Protein AF-A0A5S9MJJ0-F1 (afdb_monomer_lite)

Organism: Bacillus safensis (NCBI:txid561879)

Sequence (214 aa):
MILIAVGALVGTWIAGGVVPTLIYYGLEFIHPNIFLLATLIICSIMSVATGTSWGTVGTAGIAMIAIGEGLGIPLPILAGAVLSGAYFGDKLSPLSDSTVLASSLSKVDVLAHVRAMMVLSIPAFVITAIMFTITGFMYGGKNIDQGKVEFLKQALQDTFTINIWMIIPALIVVLLLVLKKAFNACYCDWCASWRSLGNGIPRNESSRCTWYSL

Foldseek 3Di:
DVVVVLVVVLVCLVVLCLLLLLLLVLLVPDQLLCLLLVLLQVLQVVLLLVLALSNSCSQSLSSSLSNCVLQVHDNVSSNVSNNLSSVLNNLLHLPHPVLVVVCVVVVHDSNVSSVVVCVVSVVVSVVVSVVSSVVSNVSSVDDSPVVSNVVSSVVSVVVDPNDPVSNVVSVVVVVCSVVVVCVLVVVLVVVVVVVVVVPDDDPPVVVVSVVVVD

InterPro domains:
  IPR018461 Na+/H+ antiporter, NhaC-like, C-terminal [PF03553] (85-180)
  IPR052180 NhaC Na(+)/H(+) Antiporter [PTHR33451] (1-181)

Structure (mmCIF, N/CA/C/O backbone):
data_AF-A0A5S9MJJ0-F1
#
_entry.id   AF-A0A5S9MJJ0-F1
#
loop_
_atom_site.group_PDB
_atom_site.id
_atom_site.type_symbol
_atom_site.label_atom_id
_atom_site.label_alt_id
_atom_site.label_comp_id
_atom_site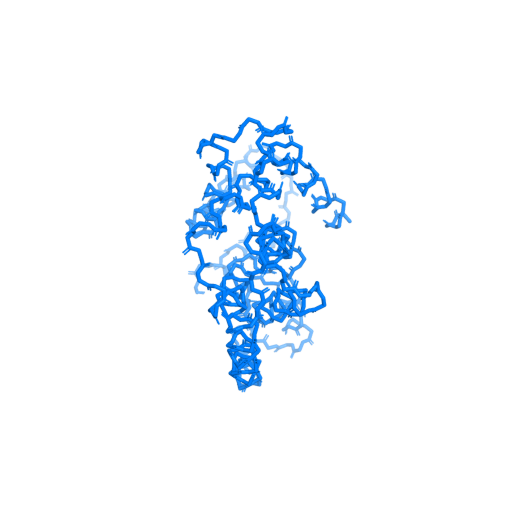.label_asym_id
_atom_site.label_entity_id
_atom_site.label_seq_id
_atom_site.pdbx_PDB_ins_code
_atom_site.Cartn_x
_atom_site.Cartn_y
_atom_site.Cartn_z
_atom_site.occupancy
_atom_site.B_iso_or_equiv
_atom_site.auth_seq_id
_atom_site.auth_comp_id
_atom_site.auth_asym_id
_atom_site.auth_atom_id
_atom_site.pdbx_PDB_model_num
ATOM 1 N N . MET A 1 1 ? 19.494 7.249 3.899 1.00 60.50 1 MET A N 1
ATOM 2 C CA . MET A 1 1 ? 18.747 8.523 3.755 1.00 60.50 1 MET A CA 1
ATOM 3 C C . MET A 1 1 ? 17.246 8.284 3.584 1.00 60.50 1 MET A C 1
ATOM 5 O O . MET A 1 1 ? 16.487 8.931 4.289 1.00 60.50 1 MET A O 1
ATOM 9 N N . ILE A 1 2 ? 16.814 7.318 2.754 1.00 71.88 2 ILE A N 1
ATOM 10 C CA . ILE A 1 2 ? 15.381 7.036 2.521 1.00 71.88 2 ILE A CA 1
ATOM 11 C C . ILE A 1 2 ? 14.598 6.742 3.818 1.00 71.88 2 ILE A C 1
ATOM 13 O O . ILE A 1 2 ? 13.557 7.339 4.045 1.00 71.88 2 ILE A O 1
ATOM 17 N N . LEU A 1 3 ? 15.141 5.913 4.721 1.00 73.38 3 LEU A N 1
ATOM 18 C CA . LEU A 1 3 ? 14.468 5.546 5.976 1.00 73.38 3 LEU A CA 1
ATOM 19 C C . LEU A 1 3 ? 14.311 6.732 6.942 1.00 73.38 3 LEU A C 1
ATOM 21 O O . LEU A 1 3 ? 13.305 6.821 7.634 1.00 73.38 3 LEU A O 1
ATOM 25 N N . ILE A 1 4 ? 15.271 7.667 6.951 1.00 80.38 4 ILE A N 1
ATOM 26 C CA . ILE A 1 4 ? 15.202 8.883 7.777 1.00 80.38 4 ILE A CA 1
ATOM 27 C C . ILE A 1 4 ? 14.124 9.824 7.230 1.00 80.38 4 ILE A C 1
ATOM 29 O O . ILE A 1 4 ? 13.319 10.341 7.996 1.00 80.38 4 ILE A O 1
ATOM 33 N N . ALA A 1 5 ? 14.070 10.010 5.907 1.00 76.19 5 ALA A N 1
ATOM 34 C CA . ALA A 1 5 ? 13.060 10.850 5.265 1.00 76.19 5 ALA A CA 1
ATOM 35 C C . ALA A 1 5 ? 11.642 10.274 5.421 1.00 76.19 5 ALA A C 1
ATOM 37 O O . ALA A 1 5 ? 10.714 11.010 5.746 1.00 76.19 5 ALA A O 1
ATOM 38 N N . VAL A 1 6 ? 11.482 8.957 5.249 1.00 74.25 6 VAL A N 1
ATOM 39 C CA . VAL A 1 6 ? 10.203 8.270 5.481 1.00 74.25 6 VAL A CA 1
ATOM 40 C C . VAL A 1 6 ? 9.799 8.382 6.952 1.00 74.25 6 VAL A C 1
ATO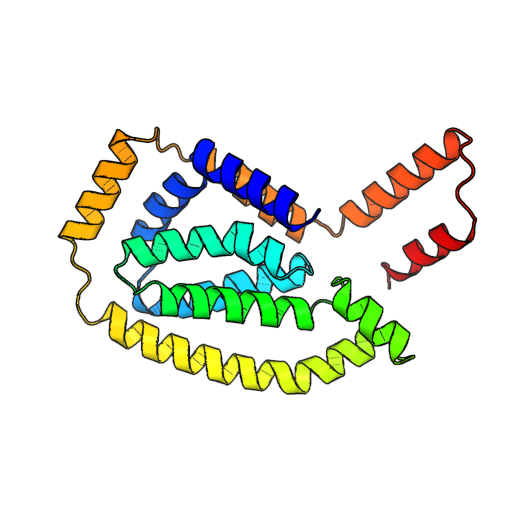M 42 O O . VAL A 1 6 ? 8.667 8.756 7.231 1.00 74.25 6 VAL A O 1
ATOM 45 N N . GLY A 1 7 ? 10.719 8.149 7.894 1.00 76.44 7 GLY A N 1
ATOM 46 C CA . GLY A 1 7 ? 10.446 8.308 9.325 1.00 76.44 7 GLY A CA 1
ATOM 47 C C . GLY A 1 7 ? 10.027 9.732 9.705 1.00 76.44 7 GLY A C 1
ATOM 48 O O . GLY A 1 7 ? 9.056 9.906 10.439 1.00 76.44 7 GLY A O 1
ATOM 49 N N . ALA A 1 8 ? 10.698 10.750 9.159 1.00 82.62 8 ALA A N 1
ATOM 50 C CA . ALA A 1 8 ? 10.333 12.150 9.372 1.00 82.62 8 ALA A CA 1
ATOM 51 C C . ALA A 1 8 ? 8.932 12.466 8.822 1.00 82.62 8 ALA A C 1
ATOM 53 O O . ALA A 1 8 ? 8.130 13.075 9.525 1.00 82.62 8 ALA A O 1
ATOM 54 N N . LEU A 1 9 ? 8.609 11.996 7.612 1.00 79.44 9 LEU A N 1
ATOM 55 C CA . LEU A 1 9 ? 7.294 12.187 6.994 1.00 79.44 9 LEU A CA 1
ATOM 56 C C . LEU A 1 9 ? 6.178 11.543 7.824 1.00 79.44 9 LEU A C 1
ATOM 58 O O . LEU A 1 9 ? 5.177 12.197 8.115 1.00 79.44 9 LEU A O 1
ATOM 62 N N . VAL A 1 10 ? 6.368 10.290 8.242 1.00 75.62 10 VAL A N 1
ATOM 63 C CA . VAL A 1 10 ? 5.416 9.564 9.097 1.00 75.62 10 VAL A CA 1
ATOM 64 C C . VAL A 1 10 ? 5.216 10.297 10.420 1.00 75.62 10 VAL A C 1
ATOM 66 O O . VAL A 1 10 ? 4.080 10.511 10.841 1.00 75.62 10 VAL A O 1
ATOM 69 N N . GLY A 1 11 ? 6.309 10.740 11.047 1.00 76.88 11 GLY A N 1
ATOM 70 C CA . GLY A 1 11 ? 6.260 11.527 12.276 1.00 76.88 11 GLY A CA 1
ATOM 71 C C . GLY A 1 11 ? 5.455 12.817 12.109 1.00 76.88 11 GLY A C 1
ATOM 72 O O . GLY A 1 11 ? 4.598 13.113 12.939 1.00 76.88 11 GLY A O 1
ATOM 73 N N . THR A 1 12 ? 5.653 13.550 11.007 1.00 81.69 12 THR A N 1
ATOM 74 C CA . THR A 1 12 ? 4.875 14.761 10.702 1.00 81.69 12 THR A CA 1
ATOM 75 C C . THR A 1 12 ? 3.395 14.459 10.462 1.00 81.69 12 THR A C 1
ATOM 77 O O . THR A 1 12 ? 2.550 15.249 10.864 1.00 81.69 12 THR A O 1
ATOM 80 N N . TRP A 1 13 ? 3.047 13.328 9.847 1.00 77.50 13 TRP A N 1
ATOM 81 C CA . TRP A 1 13 ? 1.650 12.959 9.584 1.00 77.50 13 TRP A CA 1
ATOM 82 C C . TRP A 1 13 ? 0.886 12.550 10.845 1.00 77.50 13 TRP A C 1
ATOM 84 O O . TRP A 1 13 ? -0.298 12.868 10.976 1.00 77.50 13 TRP A O 1
ATOM 94 N N . ILE A 1 14 ? 1.560 11.868 11.772 1.00 77.06 14 ILE A N 1
ATOM 95 C CA . ILE A 1 14 ? 0.995 11.531 13.082 1.00 77.06 14 ILE A CA 1
ATOM 96 C C . ILE A 1 14 ? 0.849 12.807 13.919 1.00 77.06 14 ILE A C 1
ATOM 98 O O . ILE A 1 14 ? -0.238 13.079 14.422 1.00 77.06 14 ILE A O 1
ATOM 102 N N . ALA A 1 15 ? 1.900 13.630 14.002 1.00 77.69 15 ALA A N 1
ATOM 103 C CA . ALA A 1 15 ? 1.867 14.896 14.739 1.00 77.69 15 ALA A CA 1
ATOM 104 C C . ALA A 1 15 ? 0.860 15.903 14.152 1.00 77.69 15 ALA A C 1
ATOM 106 O O . ALA A 1 15 ? 0.224 16.646 14.891 1.00 77.69 15 ALA A O 1
ATOM 107 N N . GLY A 1 16 ? 0.694 15.910 12.828 1.00 72.94 16 GLY A N 1
ATOM 108 C CA . GLY A 1 16 ? -0.237 16.776 12.105 1.00 72.94 16 GLY A CA 1
ATOM 109 C C . GLY A 1 16 ? -1.692 16.302 12.112 1.00 72.94 16 GLY A C 1
ATOM 110 O O . GLY A 1 16 ? -2.522 16.933 11.465 1.00 72.94 16 GLY A O 1
ATOM 111 N N . GLY A 1 17 ? -2.017 15.192 12.785 1.00 73.69 17 GLY A N 1
ATOM 112 C CA . GLY A 1 17 ? -3.392 14.692 12.895 1.00 73.69 17 GLY A CA 1
ATOM 113 C C . GLY A 1 17 ? -3.959 14.049 11.621 1.00 73.69 17 GLY A C 1
ATOM 114 O O . GLY A 1 17 ? -5.112 13.619 11.623 1.00 73.69 17 GLY A O 1
ATOM 115 N N . VAL A 1 18 ? -3.162 13.919 10.552 1.00 76.25 18 VAL A N 1
ATOM 116 C CA . VAL A 1 18 ? -3.575 13.332 9.260 1.00 76.25 18 VAL A CA 1
ATOM 117 C C . VAL A 1 18 ? -3.881 11.840 9.409 1.00 76.25 18 VAL A C 1
ATOM 119 O O . VAL A 1 18 ? -4.894 11.358 8.914 1.00 76.25 18 VAL A O 1
ATOM 122 N N . VAL A 1 19 ? -3.026 11.101 10.123 1.00 74.00 19 VAL A N 1
ATOM 123 C CA . VAL A 1 19 ? -3.243 9.665 10.379 1.00 74.00 19 VAL A CA 1
ATOM 124 C C . VAL A 1 19 ? -4.461 9.440 11.295 1.00 74.00 19 VAL A C 1
ATOM 126 O O . VAL A 1 19 ? -5.351 8.700 10.883 1.00 74.00 19 VAL A O 1
ATOM 129 N N . PRO A 1 20 ? -4.589 10.113 12.461 1.00 72.81 20 PRO A N 1
ATOM 130 C CA . PRO A 1 20 ? -5.794 10.070 13.303 1.00 72.81 20 PRO A CA 1
ATOM 131 C C . PRO A 1 20 ? -7.111 10.353 12.567 1.00 72.81 20 PRO A C 1
ATOM 133 O O . PRO A 1 20 ? -8.091 9.628 12.742 1.00 72.81 20 PRO A O 1
ATOM 136 N N . THR A 1 21 ? -7.142 11.379 11.711 1.00 76.31 21 THR A N 1
ATOM 137 C CA . THR A 1 21 ? -8.341 11.719 10.926 1.00 76.31 21 THR A CA 1
ATOM 138 C C . THR A 1 21 ? -8.668 10.651 9.888 1.00 76.31 21 THR A C 1
ATOM 140 O O . THR A 1 21 ? -9.838 10.302 9.733 1.00 76.31 21 THR A O 1
ATOM 143 N N . LEU A 1 22 ? -7.662 10.072 9.223 1.00 74.50 22 LEU A N 1
ATOM 144 C CA . LEU A 1 22 ? -7.884 8.971 8.285 1.00 74.50 22 LEU A CA 1
ATOM 145 C C . LEU A 1 22 ? -8.450 7.722 8.979 1.00 74.50 22 LEU A C 1
ATOM 147 O O . LEU A 1 22 ? -9.288 7.036 8.401 1.00 74.50 22 LEU A O 1
ATOM 151 N N . ILE A 1 23 ? -8.028 7.455 10.220 1.00 74.31 23 ILE A N 1
ATOM 152 C CA . ILE A 1 23 ? -8.566 6.362 11.042 1.00 74.31 23 ILE A CA 1
ATOM 153 C C . ILE A 1 23 ? -10.046 6.596 11.334 1.00 74.31 23 ILE A C 1
ATOM 155 O O . ILE A 1 23 ? -10.865 5.724 11.056 1.00 74.31 23 ILE A O 1
ATOM 159 N N . TYR A 1 24 ? -10.400 7.782 11.834 1.00 74.62 24 TYR A N 1
ATOM 160 C CA . TYR A 1 24 ? -11.776 8.117 12.208 1.00 74.62 24 TYR A CA 1
ATOM 161 C C . TYR A 1 24 ? -12.763 7.928 11.045 1.00 74.62 24 TYR A C 1
ATOM 163 O O . TYR A 1 24 ? -13.752 7.209 11.187 1.00 74.62 24 TYR A O 1
ATOM 171 N N . TYR A 1 25 ? -12.457 8.498 9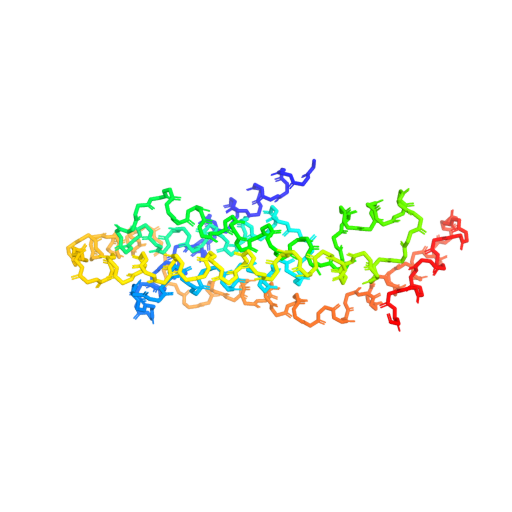.874 1.00 73.75 25 TYR A N 1
ATOM 172 C CA . TYR A 1 25 ? -13.314 8.365 8.690 1.00 73.75 25 TYR A CA 1
ATOM 173 C C . TYR A 1 25 ? -13.206 6.986 8.021 1.00 73.75 25 TYR A C 1
ATOM 175 O O . TYR A 1 25 ? -14.188 6.483 7.474 1.00 73.75 25 TYR A O 1
ATOM 183 N N . GLY A 1 26 ? -12.039 6.338 8.079 1.00 70.75 26 GLY A N 1
ATOM 184 C CA . GLY A 1 26 ? -11.836 4.990 7.543 1.00 70.75 26 GLY A CA 1
ATOM 185 C C . GLY A 1 26 ? -12.681 3.933 8.258 1.00 70.75 26 GLY A C 1
ATOM 186 O O . GLY A 1 26 ? -13.194 3.022 7.609 1.00 70.75 26 GLY A O 1
ATOM 187 N N . LEU A 1 27 ? -12.890 4.095 9.569 1.00 68.56 27 LEU A N 1
ATOM 188 C CA . LEU A 1 27 ? -13.764 3.239 10.380 1.00 68.56 27 LEU A CA 1
ATOM 189 C C . LEU A 1 27 ? -15.259 3.425 10.072 1.00 68.56 27 LEU A C 1
ATOM 191 O O . LEU A 1 27 ? -16.052 2.539 10.378 1.00 68.56 27 LEU A O 1
ATOM 195 N N . GLU A 1 28 ? -15.656 4.558 9.493 1.00 70.62 28 GLU A N 1
ATOM 196 C CA . GLU A 1 28 ? -17.053 4.861 9.155 1.00 70.62 28 GLU A CA 1
ATOM 197 C C . GLU A 1 28 ? -17.418 4.410 7.731 1.00 70.62 28 GLU A C 1
ATOM 199 O O . GLU A 1 28 ? -18.529 3.939 7.495 1.00 70.62 28 GLU A O 1
ATOM 204 N N . PHE A 1 29 ? -16.471 4.493 6.788 1.00 68.31 29 PHE A N 1
ATOM 205 C CA . PHE A 1 29 ? -16.716 4.195 5.372 1.00 68.31 29 PHE A CA 1
ATOM 206 C C . PHE A 1 29 ? -16.350 2.773 4.925 1.00 68.31 29 PHE A C 1
ATOM 208 O O . PHE A 1 29 ? -16.890 2.311 3.917 1.00 68.31 29 PHE A O 1
ATOM 215 N N . ILE A 1 30 ? -15.426 2.074 5.598 1.00 70.19 30 ILE A N 1
ATOM 216 C CA . ILE A 1 30 ? -14.908 0.798 5.080 1.00 70.19 30 ILE A CA 1
ATOM 217 C C . ILE A 1 30 ? -15.562 -0.402 5.764 1.00 70.19 30 ILE A C 1
ATOM 219 O O . ILE A 1 30 ? -15.390 -0.639 6.957 1.00 70.19 30 ILE A O 1
ATOM 223 N N . HIS A 1 31 ? -16.232 -1.240 4.967 1.00 73.19 31 HIS A N 1
ATOM 224 C CA . HIS A 1 31 ? -16.705 -2.538 5.436 1.00 73.19 31 HIS A CA 1
ATOM 225 C C . HIS A 1 31 ? -15.524 -3.491 5.733 1.00 73.19 31 HIS A C 1
ATOM 227 O O . HIS A 1 31 ? -14.749 -3.808 4.822 1.00 73.19 31 HIS A O 1
ATOM 233 N N . PRO A 1 32 ? -15.419 -4.037 6.960 1.00 73.06 32 PRO A N 1
ATOM 234 C CA . PRO A 1 32 ? -14.295 -4.882 7.382 1.00 73.06 32 PRO A CA 1
ATOM 235 C C . PRO A 1 32 ? -14.093 -6.142 6.532 1.00 73.06 32 PRO A C 1
ATOM 237 O O . PRO A 1 32 ? -12.960 -6.584 6.360 1.00 73.06 32 PRO A O 1
ATOM 240 N N . ASN A 1 33 ? -15.159 -6.672 5.921 1.00 79.25 33 ASN A N 1
ATOM 241 C CA . ASN A 1 33 ? -15.087 -7.834 5.026 1.00 79.25 33 ASN A CA 1
ATOM 242 C C . ASN A 1 33 ? -14.142 -7.627 3.829 1.00 79.25 33 ASN A C 1
ATOM 244 O O . ASN A 1 33 ? -13.490 -8.569 3.389 1.00 79.25 33 ASN A O 1
ATOM 248 N N . ILE A 1 34 ? -14.070 -6.404 3.291 1.00 83.81 34 ILE A N 1
ATOM 249 C CA . ILE A 1 34 ? -13.304 -6.083 2.072 1.00 83.81 34 ILE A CA 1
ATOM 250 C C . ILE A 1 34 ? -12.015 -5.321 2.420 1.00 83.81 34 ILE A C 1
ATOM 252 O O . ILE A 1 34 ? -11.148 -5.134 1.568 1.00 83.81 34 ILE A O 1
ATOM 256 N N . PHE A 1 35 ? -11.835 -4.932 3.685 1.00 87.12 35 PHE A N 1
ATOM 257 C CA . PHE A 1 35 ? -10.744 -4.068 4.133 1.00 87.12 35 PHE A CA 1
ATOM 258 C C . PHE A 1 35 ? -9.350 -4.583 3.737 1.00 87.12 35 PHE A C 1
ATOM 260 O O . PHE A 1 35 ? -8.541 -3.832 3.189 1.00 87.12 35 PHE A O 1
ATOM 267 N N . LEU A 1 36 ? -9.067 -5.871 3.964 1.00 89.25 36 LEU A N 1
ATOM 268 C CA . LEU A 1 36 ? -7.760 -6.465 3.647 1.00 89.25 36 LEU A CA 1
ATOM 269 C C . LEU A 1 36 ? -7.470 -6.472 2.141 1.00 89.25 36 LEU A C 1
ATOM 271 O O . LEU A 1 36 ? -6.357 -6.152 1.723 1.00 89.25 36 LEU A O 1
ATOM 275 N N . LEU A 1 37 ? -8.479 -6.782 1.324 1.00 90.38 37 LEU A N 1
ATOM 276 C CA . LEU A 1 37 ? -8.356 -6.755 -0.131 1.00 90.38 37 LEU A CA 1
ATOM 277 C C . LEU A 1 37 ? -8.178 -5.319 -0.646 1.00 90.38 37 LEU A C 1
ATOM 279 O O . LEU A 1 37 ? -7.306 -5.064 -1.474 1.00 90.38 37 LEU A O 1
ATOM 283 N N . ALA A 1 38 ? -8.963 -4.372 -0.128 1.00 88.31 38 ALA A N 1
ATOM 284 C CA . ALA A 1 38 ? -8.845 -2.960 -0.477 1.00 88.31 38 ALA A CA 1
ATOM 285 C C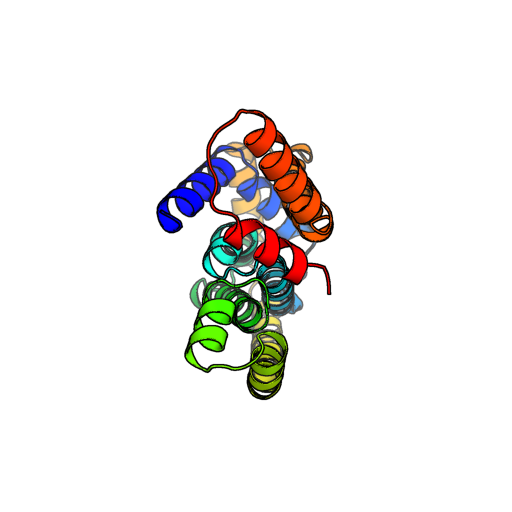 . ALA A 1 38 ? -7.455 -2.413 -0.124 1.00 88.31 38 ALA A C 1
ATOM 287 O O . ALA A 1 38 ? -6.839 -1.734 -0.940 1.00 88.31 38 ALA A O 1
ATOM 288 N N . THR A 1 39 ? -6.926 -2.777 1.048 1.00 89.94 39 THR A N 1
ATOM 289 C CA . THR A 1 39 ? -5.570 -2.415 1.488 1.00 89.94 39 THR A CA 1
ATOM 290 C C . THR A 1 39 ? -4.512 -2.908 0.508 1.00 89.94 39 THR A C 1
ATOM 292 O O . THR A 1 39 ? -3.677 -2.125 0.058 1.00 89.94 39 THR A O 1
ATOM 295 N N . LEU A 1 40 ? -4.574 -4.187 0.126 1.00 92.81 40 LEU A N 1
ATOM 296 C CA . LEU A 1 40 ? -3.659 -4.777 -0.850 1.00 92.81 40 LEU A CA 1
ATOM 297 C C . LEU A 1 40 ? -3.692 -4.013 -2.185 1.00 92.81 40 LEU A C 1
ATOM 299 O O . LEU A 1 40 ? -2.639 -3.660 -2.720 1.00 92.81 40 LEU A O 1
ATOM 303 N N . ILE A 1 41 ? -4.888 -3.723 -2.704 1.00 90.31 41 ILE A N 1
ATOM 304 C CA . ILE A 1 41 ? -5.065 -3.037 -3.990 1.00 90.31 41 ILE A CA 1
ATOM 305 C C . ILE A 1 41 ? -4.569 -1.588 -3.910 1.00 90.31 41 ILE A C 1
ATOM 307 O O . ILE A 1 41 ? -3.772 -1.172 -4.750 1.00 90.31 41 ILE A O 1
ATOM 311 N N . ILE A 1 42 ? -4.965 -0.828 -2.889 1.00 86.31 42 ILE A N 1
ATOM 312 C CA . ILE A 1 42 ? -4.551 0.572 -2.716 1.00 86.31 42 ILE A CA 1
ATOM 313 C C . ILE A 1 42 ? -3.027 0.669 -2.582 1.00 86.31 42 ILE A C 1
ATOM 315 O O . ILE A 1 42 ? -2.401 1.470 -3.280 1.00 86.31 42 ILE A O 1
ATOM 319 N N . CYS A 1 43 ? -2.409 -0.178 -1.753 1.00 88.81 43 CYS A N 1
ATOM 320 C CA . CYS A 1 43 ? -0.954 -0.220 -1.613 1.00 88.81 43 CYS A CA 1
ATOM 321 C C . CYS A 1 43 ? -0.265 -0.653 -2.914 1.00 88.81 43 CYS A C 1
ATOM 323 O O . CYS A 1 43 ? 0.788 -0.112 -3.244 1.00 88.81 43 CYS A O 1
ATOM 325 N N . SER A 1 44 ? -0.849 -1.571 -3.689 1.00 88.62 44 SER A N 1
ATOM 326 C CA . SER A 1 44 ? -0.282 -1.954 -4.987 1.00 88.62 44 SER A CA 1
ATOM 327 C C . SER A 1 44 ? -0.276 -0.800 -5.987 1.00 88.62 44 SER A C 1
ATOM 329 O O . SER A 1 44 ? 0.768 -0.502 -6.560 1.00 88.62 44 SER A O 1
ATOM 331 N N . ILE A 1 45 ? -1.396 -0.089 -6.139 1.00 84.31 45 ILE A N 1
ATOM 332 C CA . ILE A 1 45 ? -1.523 1.042 -7.067 1.00 84.31 45 ILE A CA 1
ATOM 333 C C . ILE A 1 45 ? -0.582 2.170 -6.648 1.00 84.31 45 ILE A C 1
ATOM 335 O O . ILE A 1 45 ? 0.159 2.703 -7.475 1.00 84.31 45 ILE A O 1
ATOM 339 N N . MET A 1 46 ? -0.568 2.495 -5.353 1.00 82.75 46 MET A N 1
ATOM 340 C CA . MET A 1 46 ? 0.319 3.515 -4.802 1.00 82.75 46 MET A CA 1
ATOM 341 C C . MET A 1 46 ? 1.789 3.167 -5.046 1.00 82.75 46 MET A C 1
ATOM 343 O O . MET A 1 46 ? 2.570 4.037 -5.430 1.00 82.75 46 MET A O 1
ATOM 347 N N . SER A 1 47 ? 2.175 1.902 -4.868 1.00 84.88 47 SER A N 1
ATOM 348 C CA . SER A 1 47 ? 3.561 1.486 -5.063 1.00 84.88 47 SER A CA 1
ATOM 349 C C . SER A 1 47 ? 3.969 1.431 -6.530 1.00 84.88 47 SER A C 1
ATOM 351 O O . SER A 1 47 ? 5.072 1.869 -6.848 1.00 84.88 47 SER A O 1
ATOM 353 N N . VAL A 1 48 ? 3.078 1.018 -7.439 1.00 84.19 48 VAL A N 1
ATOM 354 C CA . VAL A 1 48 ? 3.329 1.127 -8.886 1.00 84.19 48 VAL A CA 1
ATOM 355 C C . VAL A 1 48 ? 3.551 2.589 -9.282 1.00 84.19 48 VAL A C 1
ATOM 357 O O . VAL A 1 48 ? 4.502 2.883 -10.007 1.00 84.19 48 VAL A O 1
ATOM 360 N N . ALA A 1 49 ? 2.719 3.504 -8.773 1.00 76.75 49 ALA A N 1
ATOM 361 C CA . ALA A 1 49 ? 2.809 4.934 -9.069 1.00 76.75 49 ALA A CA 1
ATOM 362 C C . ALA A 1 49 ? 4.051 5.599 -8.452 1.00 76.75 49 ALA A C 1
ATOM 364 O O . ALA A 1 49 ? 4.684 6.442 -9.084 1.00 76.75 49 ALA A O 1
ATOM 365 N N . THR A 1 50 ? 4.407 5.225 -7.221 1.00 77.19 50 THR A N 1
ATOM 366 C CA . THR A 1 50 ? 5.539 5.820 -6.493 1.00 77.19 50 THR A CA 1
ATOM 367 C C . THR A 1 50 ? 6.876 5.188 -6.891 1.00 77.19 50 THR A C 1
ATOM 369 O O . THR A 1 50 ? 7.912 5.825 -6.736 1.00 77.19 50 THR A O 1
ATOM 372 N N . GLY A 1 51 ? 6.877 3.940 -7.371 1.00 74.44 51 GLY A N 1
ATOM 373 C CA . GLY A 1 51 ? 8.092 3.180 -7.679 1.00 74.44 51 GLY A CA 1
ATOM 374 C C . GLY A 1 51 ? 8.923 2.819 -6.446 1.00 74.44 51 GLY A C 1
ATOM 375 O O . GLY A 1 51 ? 10.104 2.525 -6.574 1.00 74.44 51 GLY A O 1
ATOM 376 N N . THR A 1 52 ? 8.338 2.889 -5.242 1.00 82.62 52 THR A N 1
ATOM 377 C CA . THR A 1 52 ? 9.025 2.525 -3.995 1.00 82.62 52 THR A CA 1
ATOM 378 C C . THR A 1 52 ? 8.105 1.749 -3.055 1.00 82.62 52 THR A C 1
ATOM 380 O O . THR A 1 52 ? 6.963 2.144 -2.787 1.00 82.62 52 THR A O 1
ATOM 383 N N . SER A 1 53 ? 8.611 0.647 -2.507 1.00 87.56 53 SER A N 1
ATOM 384 C CA . SER A 1 53 ? 7.922 -0.140 -1.477 1.00 87.56 53 SER A CA 1
ATOM 385 C C . SER A 1 53 ? 7.883 0.604 -0.136 1.00 87.56 53 SER A C 1
ATOM 387 O O . SER A 1 53 ? 6.807 0.850 0.407 1.00 87.56 53 SER A O 1
ATOM 389 N N . TRP A 1 54 ? 9.034 1.055 0.370 1.00 85.62 54 TRP A N 1
ATOM 390 C CA . TRP A 1 54 ? 9.140 1.723 1.678 1.00 85.62 54 TRP A CA 1
ATOM 391 C C . TRP A 1 54 ? 8.348 3.034 1.784 1.00 85.62 54 TRP A C 1
ATOM 393 O O . TRP A 1 54 ? 7.744 3.297 2.823 1.00 85.62 54 TRP A O 1
ATOM 403 N N . GLY A 1 55 ? 8.302 3.841 0.717 1.00 81.25 55 GLY A N 1
ATOM 404 C CA . GLY A 1 55 ? 7.504 5.072 0.696 1.00 81.25 55 GLY A CA 1
ATOM 405 C C . GLY A 1 55 ? 6.000 4.793 0.732 1.00 81.25 55 GLY A C 1
ATOM 406 O O . GLY A 1 55 ? 5.244 5.499 1.401 1.00 81.25 55 GLY A O 1
ATOM 407 N N . THR A 1 56 ? 5.571 3.710 0.085 1.00 84.88 56 THR A N 1
ATOM 408 C CA . THR A 1 56 ? 4.171 3.268 0.099 1.00 84.88 56 THR A CA 1
ATOM 409 C C . THR A 1 56 ? 3.760 2.737 1.467 1.00 84.88 56 THR A C 1
ATOM 411 O O . THR A 1 56 ? 2.685 3.079 1.961 1.00 84.88 56 THR A O 1
ATOM 414 N N . VAL A 1 57 ? 4.629 1.948 2.109 1.00 88.50 57 VAL A N 1
ATOM 415 C CA . VAL A 1 57 ? 4.399 1.459 3.475 1.00 88.50 57 VAL A CA 1
ATOM 416 C C . VAL A 1 57 ? 4.295 2.635 4.449 1.00 88.50 57 VAL A C 1
ATOM 418 O O . VAL A 1 57 ? 3.380 2.658 5.264 1.00 88.50 57 VAL A O 1
ATOM 421 N N . GLY A 1 58 ? 5.170 3.639 4.333 1.00 80.31 58 GLY A N 1
ATOM 422 C CA . GLY A 1 58 ? 5.159 4.811 5.213 1.00 80.31 58 GLY A CA 1
ATOM 423 C C . GLY A 1 58 ? 3.952 5.740 5.036 1.00 80.31 58 GLY A C 1
ATOM 424 O O . GLY A 1 58 ? 3.507 6.346 6.000 1.00 80.31 58 GLY A O 1
ATOM 425 N N . THR A 1 59 ? 3.394 5.857 3.831 1.00 78.31 59 THR A N 1
ATOM 426 C CA . THR A 1 59 ? 2.278 6.784 3.559 1.00 78.31 59 THR A CA 1
ATOM 427 C C . THR A 1 59 ? 0.921 6.096 3.696 1.00 78.31 59 THR A C 1
ATOM 429 O O . THR A 1 59 ? 0.233 6.252 4.702 1.00 78.31 59 THR A O 1
ATOM 432 N N . ALA A 1 60 ? 0.537 5.301 2.697 1.00 81.88 60 ALA A N 1
ATOM 433 C CA . ALA A 1 60 ? -0.735 4.587 2.679 1.00 81.88 60 ALA A CA 1
ATOM 434 C C . ALA A 1 60 ? -0.735 3.381 3.631 1.00 81.88 60 ALA A C 1
ATOM 436 O O . ALA A 1 60 ? -1.752 3.085 4.247 1.00 81.88 60 ALA A O 1
ATOM 437 N N . GLY A 1 61 ? 0.398 2.692 3.787 1.00 87.12 61 GLY A N 1
ATOM 438 C CA . GLY A 1 61 ? 0.478 1.476 4.597 1.00 87.12 61 GLY A CA 1
ATOM 439 C C . GLY A 1 61 ? 0.179 1.694 6.081 1.00 87.12 61 GLY A C 1
ATOM 440 O O . GLY A 1 61 ? -0.668 1.002 6.637 1.00 87.12 61 GLY A O 1
ATOM 441 N N . ILE A 1 62 ? 0.826 2.676 6.715 1.00 85.38 62 ILE A N 1
ATOM 442 C CA . ILE A 1 62 ? 0.601 3.008 8.135 1.00 85.38 62 ILE A CA 1
ATOM 443 C C . ILE A 1 62 ? -0.843 3.441 8.379 1.00 85.38 62 ILE A C 1
ATOM 445 O O . ILE A 1 62 ? -1.460 3.010 9.349 1.00 85.38 62 ILE A O 1
ATOM 449 N N . ALA A 1 63 ? -1.398 4.236 7.466 1.00 83.19 63 ALA A N 1
ATOM 450 C CA . A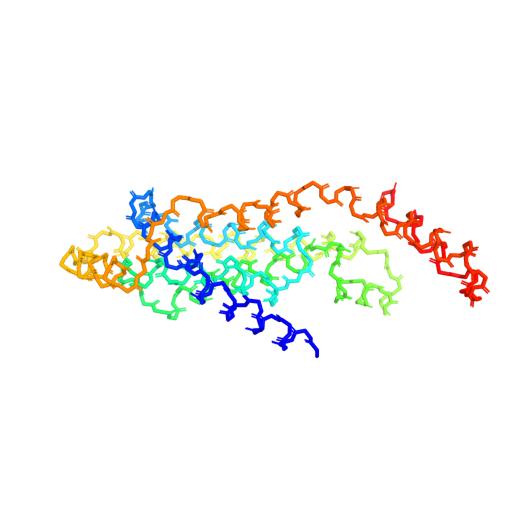LA A 1 63 ? -2.799 4.628 7.493 1.00 83.19 63 ALA A CA 1
ATOM 451 C C . ALA A 1 63 ? -3.744 3.412 7.510 1.00 83.19 63 ALA A C 1
ATOM 453 O O . ALA A 1 63 ? -4.622 3.324 8.367 1.00 83.19 63 ALA A O 1
ATOM 454 N N . MET A 1 64 ? -3.535 2.445 6.611 1.00 86.19 64 MET A N 1
ATOM 455 C CA . MET A 1 64 ? -4.362 1.236 6.559 1.00 86.19 64 MET A CA 1
ATOM 456 C C . MET A 1 64 ? -4.135 0.322 7.771 1.00 86.19 64 MET A C 1
ATOM 458 O O . MET A 1 64 ? -5.085 -0.259 8.286 1.00 86.19 64 MET A O 1
ATOM 462 N N . ILE A 1 65 ? -2.907 0.213 8.282 1.00 89.06 65 ILE A N 1
ATOM 463 C CA . ILE A 1 65 ? -2.642 -0.537 9.519 1.00 89.06 65 ILE A CA 1
ATOM 464 C C . ILE A 1 65 ? -3.433 0.063 10.683 1.00 89.06 65 ILE A C 1
ATOM 466 O O . ILE A 1 65 ? -4.100 -0.674 11.403 1.00 89.06 65 ILE A O 1
ATOM 470 N N . ALA A 1 66 ? -3.427 1.387 10.822 1.00 82.50 66 ALA A N 1
ATOM 471 C CA . ALA A 1 66 ? -4.092 2.050 11.930 1.00 82.50 66 ALA A CA 1
ATOM 472 C C . ALA A 1 66 ? -5.631 1.958 11.849 1.00 82.50 66 ALA A C 1
ATOM 474 O O . ALA A 1 66 ? -6.288 1.748 12.867 1.00 82.50 66 ALA A O 1
ATOM 475 N N . ILE A 1 67 ? -6.218 2.031 10.644 1.00 81.50 67 ILE A N 1
ATOM 476 C CA . ILE A 1 67 ? -7.658 1.765 10.451 1.00 81.50 67 ILE A CA 1
ATOM 477 C C . ILE A 1 67 ? -7.983 0.306 10.795 1.00 81.50 67 ILE A C 1
ATOM 479 O O . ILE A 1 67 ? -8.948 0.032 11.506 1.00 81.50 67 ILE A O 1
ATOM 483 N N . GLY A 1 68 ? -7.181 -0.641 10.306 1.00 82.81 68 GLY A N 1
ATOM 484 C CA . GLY A 1 68 ? -7.415 -2.066 10.521 1.00 82.81 68 GLY A CA 1
ATOM 485 C C . GLY A 1 68 ? -7.287 -2.493 11.983 1.00 82.81 68 GLY A C 1
ATOM 486 O O . GLY A 1 68 ? -8.051 -3.343 12.441 1.00 82.81 68 GLY A O 1
ATOM 487 N N . GLU A 1 69 ? -6.362 -1.882 12.722 1.00 82.69 69 GLU A N 1
ATOM 488 C CA . GLU A 1 69 ? -6.227 -2.074 14.167 1.00 82.69 69 GLU A CA 1
ATOM 489 C C . GLU A 1 69 ? -7.481 -1.569 14.893 1.00 82.69 69 GLU A C 1
ATOM 491 O O . GLU A 1 69 ? -8.004 -2.255 15.773 1.00 82.69 69 GLU A O 1
ATOM 496 N N . GLY A 1 70 ? -8.045 -0.444 14.440 1.00 75.38 70 GLY A N 1
ATOM 497 C CA . GLY A 1 70 ? -9.327 0.056 14.934 1.00 75.38 70 GLY A CA 1
ATOM 498 C C . GLY A 1 70 ? -10.524 -0.846 14.628 1.00 75.38 70 GLY A C 1
ATOM 499 O O . GLY A 1 70 ? -11.476 -0.876 15.403 1.00 75.38 70 GLY A O 1
ATOM 500 N N . LEU A 1 71 ? -10.459 -1.640 13.555 1.00 77.50 71 LEU A N 1
ATOM 501 C CA . LEU A 1 71 ? -11.451 -2.674 13.231 1.00 77.50 71 LEU A CA 1
ATOM 502 C C . LEU A 1 71 ? -11.253 -3.978 14.028 1.00 77.50 71 LEU A C 1
ATOM 504 O O . LEU A 1 71 ? -12.047 -4.907 13.879 1.00 77.50 71 LEU A O 1
ATOM 508 N N . GLY A 1 72 ? -10.208 -4.077 14.856 1.00 78.06 72 GLY A N 1
ATOM 509 C CA . GLY A 1 72 ? -9.895 -5.275 15.639 1.00 78.06 72 GLY A CA 1
ATOM 510 C C . GLY A 1 72 ? -9.226 -6.399 14.839 1.00 78.06 72 GLY A C 1
ATOM 511 O O . GLY A 1 72 ? -9.167 -7.537 15.311 1.00 78.06 72 GLY A O 1
ATOM 512 N N . ILE A 1 73 ? -8.713 -6.110 13.640 1.00 83.50 73 ILE A N 1
ATOM 513 C CA . ILE A 1 73 ? -7.958 -7.076 12.832 1.00 83.50 73 ILE A CA 1
ATOM 514 C C . ILE A 1 73 ? -6.540 -7.194 13.420 1.00 83.50 73 ILE A C 1
ATOM 516 O O . ILE A 1 73 ? -5.918 -6.179 13.734 1.00 83.50 73 ILE A O 1
ATOM 520 N N . PRO A 1 74 ? -5.978 -8.407 13.571 1.00 86.25 74 PRO A N 1
ATOM 521 C CA . PRO A 1 74 ? -4.656 -8.567 14.162 1.00 86.25 74 PRO A CA 1
ATOM 522 C C . PRO A 1 74 ? -3.561 -7.946 13.282 1.00 86.25 74 PRO A C 1
ATOM 524 O O . PRO A 1 74 ? -3.490 -8.181 12.070 1.00 86.25 74 PRO A O 1
ATOM 527 N N . LEU A 1 75 ? -2.649 -7.216 13.932 1.00 87.94 75 LEU A N 1
ATOM 528 C CA . LEU A 1 75 ? -1.544 -6.483 13.306 1.00 87.94 75 LEU A CA 1
ATOM 529 C C . LEU A 1 75 ? -0.718 -7.296 12.283 1.00 87.94 75 LEU A C 1
ATOM 531 O O . LEU A 1 75 ? -0.421 -6.751 11.218 1.00 87.94 75 LEU A O 1
ATOM 535 N N . PRO A 1 76 ? -0.377 -8.586 12.510 1.00 91.19 76 PRO A N 1
ATOM 536 C CA . PRO A 1 76 ? 0.401 -9.366 11.544 1.00 91.19 76 PRO A CA 1
ATOM 537 C C . PRO A 1 76 ? -0.285 -9.524 10.182 1.00 91.19 76 PRO A C 1
ATOM 539 O O . PRO A 1 76 ? 0.384 -9.525 9.150 1.00 91.19 76 PRO A O 1
ATOM 542 N N . ILE A 1 77 ? -1.618 -9.628 10.161 1.00 90.50 77 ILE A N 1
ATOM 543 C CA . ILE A 1 77 ? -2.388 -9.792 8.920 1.00 90.50 77 ILE A CA 1
ATOM 544 C C . ILE A 1 77 ? -2.449 -8.464 8.163 1.00 90.50 77 ILE A C 1
ATOM 546 O O . ILE A 1 77 ? -2.268 -8.439 6.946 1.00 90.50 77 ILE A O 1
ATOM 550 N N . LEU A 1 78 ? -2.637 -7.358 8.887 1.00 90.94 78 LEU A N 1
ATOM 551 C CA . LEU A 1 78 ? -2.634 -6.006 8.326 1.00 90.94 78 LEU A CA 1
ATOM 552 C C . LEU A 1 78 ? -1.282 -5.652 7.710 1.00 90.94 78 LEU A C 1
ATOM 554 O O . LEU A 1 78 ? -1.215 -5.234 6.553 1.00 90.94 78 LEU A O 1
ATOM 558 N N . ALA A 1 79 ? -0.200 -5.886 8.455 1.00 91.50 79 ALA A N 1
ATOM 559 C CA . ALA A 1 79 ? 1.157 -5.694 7.965 1.00 91.50 79 ALA A CA 1
ATOM 560 C C . ALA A 1 79 ? 1.427 -6.574 6.735 1.00 91.50 79 ALA A C 1
ATOM 562 O O . ALA A 1 79 ? 1.980 -6.096 5.746 1.00 91.50 79 ALA A O 1
ATOM 563 N N . GLY A 1 80 ? 0.971 -7.831 6.752 1.00 92.44 80 GLY A N 1
ATOM 564 C CA . GLY A 1 80 ? 1.061 -8.735 5.607 1.00 92.44 80 GLY A CA 1
ATOM 565 C C . GLY A 1 80 ? 0.347 -8.205 4.359 1.00 92.44 80 GLY A C 1
ATOM 566 O O . GLY A 1 80 ? 0.921 -8.258 3.270 1.00 92.44 80 GLY A O 1
ATOM 567 N N . ALA A 1 81 ? -0.864 -7.657 4.498 1.00 92.44 81 ALA A N 1
ATOM 568 C CA . ALA A 1 81 ? -1.634 -7.094 3.384 1.00 92.44 81 ALA A CA 1
ATOM 569 C C . ALA A 1 81 ? -0.953 -5.858 2.777 1.00 92.44 81 ALA A C 1
ATOM 571 O O . ALA A 1 81 ? -0.790 -5.770 1.557 1.00 92.44 81 ALA A O 1
ATOM 572 N N . VAL A 1 82 ? -0.486 -4.942 3.630 1.00 93.88 82 VAL A N 1
ATOM 573 C CA . VAL A 1 82 ? 0.241 -3.733 3.217 1.00 93.88 82 VAL A CA 1
ATOM 574 C C . VAL A 1 82 ? 1.550 -4.082 2.513 1.00 93.88 82 VAL A C 1
ATOM 576 O O . VAL A 1 82 ? 1.808 -3.585 1.415 1.00 93.88 82 VAL A O 1
ATOM 579 N N . LEU A 1 83 ? 2.370 -4.952 3.111 1.00 94.00 83 LEU A N 1
ATOM 580 C CA . LEU A 1 83 ? 3.662 -5.346 2.545 1.00 94.00 83 LEU A CA 1
ATOM 581 C C . LEU A 1 83 ? 3.477 -6.082 1.218 1.00 94.00 83 LEU A C 1
ATOM 583 O O . LEU A 1 83 ? 4.188 -5.792 0.258 1.00 94.00 83 LEU A O 1
ATOM 587 N N . SER A 1 84 ? 2.496 -6.983 1.131 1.00 93.31 84 SER A N 1
ATOM 588 C CA . SER A 1 84 ? 2.208 -7.716 -0.107 1.00 93.31 84 SER A CA 1
ATOM 589 C C . SER A 1 84 ? 1.847 -6.769 -1.253 1.00 93.31 84 SER A C 1
ATOM 591 O O . SER A 1 84 ? 2.382 -6.918 -2.351 1.00 93.31 84 SER A O 1
ATOM 593 N N . GLY A 1 85 ? 1.004 -5.761 -1.001 1.00 90.75 85 GLY A N 1
ATOM 594 C CA . GLY A 1 85 ? 0.673 -4.737 -1.996 1.00 90.75 85 GLY A CA 1
ATOM 595 C C . GLY A 1 85 ? 1.877 -3.866 -2.365 1.00 90.75 85 GLY A C 1
ATOM 596 O O . GLY A 1 85 ? 2.165 -3.678 -3.547 1.00 90.75 85 GLY A O 1
ATOM 597 N N . ALA A 1 86 ? 2.623 -3.385 -1.367 1.00 91.12 86 ALA A N 1
ATOM 598 C CA . ALA A 1 86 ? 3.773 -2.507 -1.580 1.00 91.12 86 ALA A CA 1
ATOM 599 C C . ALA A 1 86 ? 4.916 -3.190 -2.352 1.00 91.12 86 ALA A C 1
ATOM 601 O O . ALA A 1 86 ? 5.492 -2.596 -3.254 1.00 91.12 86 ALA A O 1
ATOM 602 N N . TYR A 1 87 ? 5.250 -4.446 -2.053 1.00 90.38 87 TYR A N 1
ATOM 603 C CA . TYR A 1 87 ? 6.308 -5.150 -2.788 1.00 90.38 87 TYR A CA 1
ATOM 604 C C . TYR A 1 87 ? 5.876 -5.603 -4.177 1.00 90.38 87 TYR A C 1
ATOM 606 O O . TYR A 1 87 ? 6.705 -5.660 -5.087 1.00 90.38 87 TYR A O 1
ATOM 614 N N . PHE A 1 88 ? 4.597 -5.935 -4.352 1.00 91.12 88 PHE A N 1
ATOM 615 C CA . PHE A 1 88 ? 4.067 -6.246 -5.671 1.00 91.12 88 PHE A CA 1
ATOM 616 C C . PHE A 1 88 ? 4.176 -5.033 -6.601 1.00 91.12 88 PHE A C 1
ATOM 618 O O . PHE A 1 88 ? 4.683 -5.170 -7.712 1.00 91.12 88 PHE A O 1
ATOM 625 N N . GLY A 1 89 ? 3.775 -3.843 -6.143 1.00 85.81 89 GLY A N 1
ATOM 626 C CA . GLY A 1 89 ? 3.830 -2.645 -6.980 1.00 85.81 89 GLY A CA 1
ATOM 627 C C . GLY A 1 89 ? 5.251 -2.188 -7.322 1.00 85.81 89 GLY A C 1
ATOM 628 O O . GLY A 1 89 ? 5.506 -1.823 -8.467 1.00 85.81 89 GLY A O 1
ATOM 629 N N . ASP A 1 90 ? 6.193 -2.295 -6.383 1.00 86.88 90 ASP A N 1
ATOM 630 C CA . ASP A 1 90 ? 7.601 -1.918 -6.584 1.00 86.88 90 ASP A CA 1
ATOM 631 C C . ASP A 1 90 ? 8.263 -2.741 -7.706 1.00 86.88 90 ASP A C 1
ATOM 633 O O . ASP A 1 90 ? 8.904 -2.194 -8.601 1.00 86.88 90 ASP A O 1
ATOM 637 N N . LYS A 1 91 ? 8.009 -4.059 -7.741 1.00 85.00 91 LYS A N 1
ATOM 638 C CA . LYS A 1 91 ? 8.542 -4.963 -8.781 1.00 85.00 91 LYS A CA 1
ATOM 639 C C . LYS A 1 91 ? 7.964 -4.720 -10.172 1.00 85.00 91 LYS A C 1
ATOM 641 O O . LYS A 1 91 ? 8.589 -5.084 -11.167 1.00 85.00 91 LYS A O 1
ATOM 646 N N . LEU A 1 92 ? 6.754 -4.174 -10.245 1.00 83.69 92 LEU A N 1
ATOM 647 C CA . LEU A 1 92 ? 6.061 -3.915 -11.506 1.00 83.69 92 LEU A CA 1
ATOM 648 C C . LEU A 1 92 ? 6.222 -2.477 -11.988 1.00 83.69 92 LEU A C 1
ATOM 650 O O . LEU A 1 92 ? 5.848 -2.165 -13.118 1.00 83.69 92 LEU A O 1
ATOM 654 N N . SER A 1 93 ? 6.782 -1.604 -11.153 1.00 83.00 93 SER A N 1
ATOM 655 C CA . SER A 1 93 ? 6.997 -0.218 -11.519 1.00 83.00 93 SER A CA 1
ATOM 656 C C . SER A 1 93 ? 8.255 -0.084 -12.386 1.00 83.00 93 SER A C 1
ATOM 658 O O . SER A 1 93 ? 9.356 -0.393 -11.916 1.00 83.00 93 SER A O 1
ATOM 660 N N . PRO A 1 94 ? 8.147 0.436 -13.624 1.00 74.25 94 PRO A N 1
ATOM 661 C CA . PRO A 1 94 ? 9.317 0.791 -14.431 1.00 74.25 94 PRO A CA 1
ATOM 662 C C . PRO A 1 94 ? 10.086 1.989 -13.846 1.00 74.25 94 PRO A C 1
ATOM 664 O O . PRO A 1 94 ? 11.181 2.295 -14.306 1.00 74.25 94 PRO A O 1
ATOM 667 N N . LEU A 1 95 ? 9.507 2.659 -12.844 1.00 74.25 95 LEU A N 1
ATOM 668 C CA . LEU A 1 95 ? 10.059 3.826 -12.162 1.00 74.25 95 LEU A CA 1
ATOM 669 C C . LEU A 1 95 ? 10.949 3.450 -10.971 1.00 74.25 95 LEU A C 1
ATOM 671 O O . LEU A 1 95 ? 11.628 4.316 -10.430 1.00 74.25 95 LEU A O 1
ATOM 675 N N . SER A 1 96 ? 10.913 2.190 -10.525 1.00 83.31 96 SER A N 1
ATOM 676 C CA . SER A 1 96 ? 11.676 1.759 -9.356 1.00 83.31 96 SER A CA 1
ATOM 677 C C . SER A 1 96 ? 13.164 1.693 -9.671 1.00 83.31 96 SER A C 1
ATOM 679 O O . SER A 1 96 ? 13.583 1.028 -10.623 1.00 83.31 96 SER A O 1
ATOM 681 N N . ASP A 1 97 ? 13.977 2.324 -8.822 1.00 83.06 97 ASP A N 1
ATOM 682 C CA . ASP A 1 97 ? 15.440 2.295 -8.920 1.00 83.06 97 ASP A CA 1
ATOM 683 C C . ASP A 1 97 ? 15.967 0.853 -8.955 1.00 83.06 97 ASP A C 1
ATOM 685 O O . ASP A 1 97 ? 16.902 0.539 -9.693 1.00 83.06 97 ASP A O 1
ATOM 689 N N . SER A 1 98 ? 15.326 -0.053 -8.208 1.00 83.44 98 SER A N 1
ATOM 690 C CA . SER A 1 98 ? 15.696 -1.472 -8.179 1.00 83.44 98 SER A CA 1
ATOM 691 C C . SER A 1 98 ? 15.442 -2.147 -9.528 1.00 83.44 98 SER A C 1
ATOM 693 O O . SER A 1 98 ? 16.282 -2.913 -9.999 1.00 83.44 98 SER A O 1
ATOM 695 N N . THR A 1 99 ? 14.321 -1.827 -10.178 1.00 81.62 99 THR A N 1
ATOM 696 C CA . THR A 1 99 ? 13.950 -2.347 -11.503 1.00 81.62 99 THR A CA 1
ATOM 697 C C . THR A 1 99 ? 14.890 -1.820 -12.589 1.00 81.62 99 THR A C 1
ATOM 699 O O . THR A 1 99 ? 15.358 -2.594 -13.425 1.00 81.62 99 THR A O 1
ATOM 702 N N . VAL A 1 100 ? 15.226 -0.526 -12.547 1.00 82.19 100 VAL A N 1
ATOM 703 C CA . VAL A 1 100 ? 16.134 0.125 -13.510 1.00 82.19 100 VAL A CA 1
ATOM 704 C C . VAL A 1 100 ? 17.571 -0.386 -13.365 1.00 82.19 100 VAL A C 1
ATOM 706 O O . VAL A 1 100 ? 18.262 -0.623 -14.362 1.00 82.19 100 VAL A O 1
ATOM 709 N N . LEU A 1 101 ? 18.038 -0.603 -12.133 1.00 83.75 101 LEU A N 1
ATOM 710 C CA . LEU A 1 101 ? 19.355 -1.190 -11.880 1.00 83.75 101 LEU A CA 1
ATOM 711 C C . LEU A 1 101 ? 19.406 -2.665 -12.299 1.00 83.75 101 LEU A C 1
ATOM 713 O O . LEU A 1 101 ? 20.364 -3.078 -12.957 1.00 83.75 101 LEU A O 1
ATOM 717 N N . ALA A 1 102 ? 18.373 -3.450 -11.983 1.00 82.38 102 ALA A N 1
ATOM 718 C CA . ALA A 1 102 ? 18.304 -4.866 -12.346 1.00 82.38 102 ALA A CA 1
ATOM 719 C C . ALA A 1 102 ? 18.297 -5.086 -13.868 1.00 82.38 102 ALA A C 1
ATOM 721 O O . ALA A 1 102 ? 19.000 -5.973 -14.368 1.00 82.38 102 ALA A O 1
ATOM 722 N N . SER A 1 103 ? 17.561 -4.262 -14.621 1.00 84.06 103 SER A N 1
ATOM 723 C CA . SER A 1 103 ? 17.538 -4.336 -16.086 1.00 84.06 103 SER A CA 1
ATOM 724 C C . SER A 1 103 ? 18.881 -3.919 -16.700 1.00 84.06 103 SER A C 1
ATOM 726 O O . SER A 1 103 ? 19.366 -4.574 -17.624 1.00 84.06 103 SER A O 1
ATOM 728 N N . SER A 1 104 ? 19.535 -2.899 -16.129 1.00 83.56 104 SER A N 1
ATOM 729 C CA . SER A 1 104 ? 20.852 -2.419 -16.573 1.00 83.56 104 SER A CA 1
ATOM 730 C C . SER A 1 104 ? 21.951 -3.471 -16.388 1.00 83.56 104 SER A C 1
ATOM 732 O O . SER A 1 104 ? 22.773 -3.673 -17.282 1.00 83.56 104 SER A O 1
ATOM 734 N N . LEU A 1 105 ? 21.942 -4.190 -15.261 1.00 87.44 105 LEU A N 1
ATOM 735 C CA . LEU A 1 105 ? 22.872 -5.299 -15.002 1.00 87.44 105 LEU A CA 1
ATOM 736 C C . LEU A 1 105 ? 22.626 -6.489 -15.938 1.00 87.44 105 LEU A C 1
ATOM 738 O O . LEU A 1 105 ? 23.571 -7.147 -16.371 1.00 87.44 105 LEU A O 1
ATOM 742 N N . SER A 1 106 ? 21.361 -6.732 -16.279 1.00 84.00 106 SER A N 1
ATOM 743 C CA . SER A 1 106 ? 20.940 -7.839 -17.142 1.00 84.00 106 SER A CA 1
ATOM 744 C C . SER A 1 106 ? 21.040 -7.519 -18.643 1.00 84.00 106 SER A C 1
ATOM 746 O O . SER A 1 106 ? 20.765 -8.392 -19.464 1.00 84.00 106 SER A O 1
ATOM 748 N N . LYS A 1 107 ? 21.436 -6.288 -19.015 1.00 84.19 107 LYS A N 1
ATOM 749 C CA . LYS A 1 107 ? 21.523 -5.785 -20.402 1.00 84.19 107 LYS A CA 1
ATOM 750 C C . LYS A 1 107 ? 20.228 -5.974 -21.210 1.00 84.19 107 LYS A C 1
ATOM 752 O O . LYS A 1 107 ? 20.275 -6.263 -22.403 1.00 84.19 107 LYS A O 1
ATOM 757 N N . VAL A 1 108 ? 19.080 -5.811 -20.557 1.00 85.31 108 VAL A N 1
ATOM 758 C CA . VAL A 1 108 ? 17.746 -5.880 -21.177 1.00 85.31 108 VAL A CA 1
ATOM 759 C C . VAL A 1 108 ? 16.974 -4.596 -20.919 1.00 85.31 108 VAL A C 1
ATOM 761 O O . VAL A 1 108 ? 17.174 -3.934 -19.901 1.00 85.31 108 VAL A O 1
ATOM 764 N N . ASP A 1 109 ? 16.064 -4.261 -21.832 1.00 86.06 109 ASP A N 1
ATOM 765 C CA . ASP A 1 109 ? 15.189 -3.102 -21.677 1.00 86.06 109 ASP A CA 1
ATOM 766 C C . ASP A 1 109 ? 14.337 -3.206 -20.406 1.00 86.06 109 ASP A C 1
ATOM 768 O O . ASP A 1 109 ? 13.804 -4.270 -20.073 1.00 86.06 109 ASP A O 1
ATOM 772 N N . VAL A 1 110 ? 14.151 -2.071 -19.724 1.00 81.19 110 VAL A N 1
ATOM 773 C CA . VAL A 1 110 ? 13.369 -1.965 -18.477 1.00 81.19 110 VAL A CA 1
ATOM 774 C C . VAL A 1 110 ? 11.962 -2.535 -18.673 1.00 81.19 110 VAL A C 1
ATOM 776 O O . VAL A 1 110 ? 11.501 -3.360 -17.886 1.00 81.19 110 VAL A O 1
ATOM 779 N N . LEU A 1 111 ? 11.289 -2.162 -19.767 1.00 81.56 111 LEU A N 1
ATOM 780 C CA . LEU A 1 111 ? 9.933 -2.632 -20.056 1.00 81.56 111 LEU A CA 1
ATOM 781 C C . LEU A 1 111 ? 9.890 -4.138 -20.355 1.00 81.56 111 LEU A C 1
ATOM 783 O O . LEU A 1 111 ? 8.915 -4.799 -19.998 1.00 81.56 111 LEU A O 1
ATOM 787 N N . ALA A 1 112 ? 10.927 -4.697 -20.984 1.00 82.38 112 ALA A N 1
ATOM 788 C CA . ALA A 1 112 ? 11.012 -6.135 -21.234 1.00 82.38 112 ALA A CA 1
ATOM 789 C C . ALA A 1 112 ? 11.205 -6.913 -19.922 1.00 82.38 112 ALA A C 1
ATOM 791 O O . ALA A 1 112 ? 10.538 -7.925 -19.700 1.00 82.38 112 ALA A O 1
ATOM 792 N N . HIS A 1 113 ? 12.044 -6.395 -19.020 1.00 84.50 113 HIS A N 1
ATOM 793 C CA . HIS A 1 113 ? 12.246 -6.955 -17.684 1.00 84.50 113 HIS A CA 1
ATOM 794 C C . HIS A 1 113 ? 10.957 -6.926 -16.845 1.00 84.50 113 HIS A C 1
ATOM 796 O O . HIS A 1 113 ? 10.553 -7.954 -16.300 1.00 84.50 113 HIS A O 1
ATOM 802 N N . VAL A 1 114 ? 10.256 -5.787 -16.808 1.00 86.69 114 VAL A N 1
ATOM 803 C CA . VAL A 1 114 ? 8.980 -5.644 -16.082 1.00 86.69 114 VAL A CA 1
ATOM 804 C C . VAL A 1 114 ? 7.912 -6.587 -16.635 1.00 86.69 114 VAL A C 1
ATOM 806 O O . VAL A 1 114 ? 7.208 -7.235 -15.861 1.00 86.69 114 VAL A O 1
ATOM 809 N N . ARG A 1 115 ? 7.806 -6.738 -17.963 1.00 84.38 115 ARG A N 1
ATOM 810 C CA . ARG A 1 115 ? 6.871 -7.700 -18.575 1.00 84.38 115 ARG A CA 1
ATOM 811 C C . ARG A 1 115 ? 7.164 -9.135 -18.160 1.00 84.38 115 ARG A C 1
ATOM 813 O O . ARG A 1 115 ? 6.227 -9.860 -17.844 1.00 84.38 115 ARG A O 1
ATOM 820 N N . ALA A 1 116 ? 8.433 -9.532 -18.110 1.00 87.00 116 ALA A N 1
ATOM 821 C CA . ALA A 1 116 ? 8.809 -10.859 -17.629 1.00 87.00 116 ALA A CA 1
ATOM 822 C C . ALA A 1 116 ? 8.445 -11.050 -16.145 1.00 87.00 116 ALA A C 1
ATOM 824 O O . ALA A 1 116 ? 7.908 -12.090 -15.765 1.00 87.00 116 ALA A O 1
ATOM 825 N N . MET A 1 117 ? 8.661 -10.027 -15.313 1.00 86.38 117 MET A N 1
ATOM 826 C CA . MET A 1 117 ? 8.313 -10.063 -13.887 1.00 86.38 117 MET A CA 1
ATOM 827 C C . MET A 1 117 ? 6.798 -10.065 -13.633 1.00 86.38 117 MET A C 1
ATOM 829 O O . MET A 1 117 ? 6.344 -10.705 -12.680 1.00 86.38 117 MET A O 1
ATOM 833 N N . MET A 1 118 ? 5.994 -9.424 -14.490 1.00 86.69 118 MET A N 1
ATOM 834 C CA . MET A 1 118 ? 4.525 -9.477 -14.427 1.00 86.69 118 MET A CA 1
ATOM 835 C C . MET A 1 118 ? 3.981 -10.901 -14.538 1.00 86.69 118 MET A C 1
ATOM 837 O O . MET A 1 118 ? 3.071 -11.251 -13.789 1.00 86.69 118 MET A O 1
ATOM 841 N N . VAL A 1 119 ? 4.558 -11.741 -15.404 1.00 88.88 119 VAL A N 1
ATOM 842 C CA . VAL A 1 119 ? 4.087 -13.123 -15.615 1.00 88.88 119 VAL A CA 1
ATOM 843 C C . VAL A 1 119 ? 4.139 -13.950 -14.328 1.00 88.88 119 VAL A C 1
ATOM 845 O O . VAL A 1 119 ? 3.256 -14.767 -14.095 1.00 88.88 119 VAL A O 1
ATOM 848 N N . LEU A 1 120 ? 5.134 -13.716 -13.469 1.00 90.12 120 LEU A N 1
ATOM 849 C CA . LEU A 1 120 ? 5.281 -14.405 -12.181 1.00 90.12 120 LEU A CA 1
ATOM 850 C C . LEU A 1 120 ? 4.541 -13.688 -11.045 1.00 90.12 120 LEU A C 1
ATOM 852 O O . LEU A 1 120 ? 4.032 -14.325 -10.124 1.00 90.12 120 LEU A O 1
ATOM 856 N N . SER A 1 121 ? 4.470 -12.359 -11.103 1.00 89.44 121 SER A N 1
ATOM 857 C CA . SER A 1 121 ? 3.934 -11.554 -10.003 1.00 89.44 121 SER A CA 1
ATOM 858 C C . SER A 1 121 ? 2.408 -11.508 -10.007 1.00 89.44 121 SER A C 1
ATOM 860 O O . SER A 1 121 ? 1.804 -11.552 -8.940 1.00 89.44 121 SER A O 1
ATOM 862 N N . ILE A 1 122 ? 1.768 -11.456 -11.180 1.00 91.38 122 ILE A N 1
ATOM 863 C CA . ILE A 1 122 ? 0.303 -11.461 -11.319 1.00 91.38 122 ILE A CA 1
ATOM 864 C C . ILE A 1 122 ? -0.330 -12.730 -10.723 1.00 91.38 122 ILE A C 1
ATOM 866 O O . ILE A 1 122 ? -1.232 -12.583 -9.900 1.00 91.38 122 ILE A O 1
ATOM 870 N N . PRO A 1 123 ? 0.108 -13.966 -11.044 1.00 92.12 123 PRO A N 1
ATOM 871 C CA . PRO A 1 123 ? -0.496 -15.157 -10.448 1.00 92.12 123 PRO A CA 1
ATOM 872 C C . PRO A 1 123 ? -0.284 -15.209 -8.931 1.00 92.12 123 PRO A C 1
ATOM 874 O O . PRO A 1 123 ? -1.213 -15.548 -8.201 1.00 92.12 123 PRO A O 1
ATOM 877 N N . ALA A 1 124 ? 0.888 -14.796 -8.435 1.00 92.50 124 ALA A N 1
ATOM 878 C CA . ALA A 1 124 ? 1.126 -14.676 -6.999 1.00 92.50 124 ALA A CA 1
ATOM 879 C C . ALA A 1 124 ? 0.180 -13.652 -6.343 1.00 92.50 124 ALA A C 1
ATOM 881 O O . ALA A 1 124 ? -0.374 -13.926 -5.281 1.00 92.50 124 ALA A O 1
ATOM 882 N N . PHE A 1 125 ? -0.061 -12.510 -6.993 1.00 93.19 125 PHE A N 1
ATOM 883 C CA . PHE A 1 125 ? -0.979 -11.475 -6.514 1.00 93.19 125 PHE A CA 1
ATOM 884 C C . PHE A 1 125 ? -2.438 -11.931 -6.497 1.00 93.19 125 PHE A C 1
ATOM 886 O O . PHE A 1 125 ? -3.179 -11.606 -5.576 1.00 93.19 125 PHE A O 1
ATOM 893 N N . VAL A 1 126 ? -2.860 -12.721 -7.483 1.00 94.62 126 VAL A N 1
ATOM 894 C CA . VAL A 1 126 ? -4.206 -13.309 -7.494 1.00 94.62 126 VAL A CA 1
ATOM 895 C C . VAL A 1 126 ? -4.376 -14.275 -6.320 1.00 94.62 126 VAL A C 1
ATOM 897 O O . VAL A 1 126 ? -5.385 -14.215 -5.620 1.00 94.62 126 VAL A O 1
ATOM 900 N N . ILE A 1 127 ? -3.377 -15.121 -6.050 1.00 94.62 127 ILE A N 1
ATOM 901 C CA . ILE A 1 127 ? -3.409 -16.048 -4.910 1.00 94.62 127 ILE A CA 1
ATOM 902 C C . ILE A 1 127 ? -3.488 -15.273 -3.589 1.00 94.62 127 ILE A C 1
ATOM 904 O O . ILE A 1 127 ? -4.338 -15.581 -2.751 1.00 94.62 127 ILE A O 1
ATOM 908 N N . THR A 1 128 ? -2.658 -14.242 -3.400 1.00 93.88 128 THR A N 1
ATOM 909 C CA . THR A 1 128 ? -2.695 -13.433 -2.172 1.00 93.88 128 THR A CA 1
ATOM 910 C C . THR A 1 128 ? -4.013 -12.678 -2.030 1.00 93.88 128 THR A C 1
ATOM 912 O O . THR A 1 128 ? -4.586 -12.677 -0.942 1.00 93.88 128 THR A O 1
ATOM 915 N N . ALA A 1 129 ? -4.552 -12.106 -3.110 1.00 93.06 129 ALA A N 1
ATOM 916 C CA . ALA A 1 129 ? -5.850 -11.434 -3.105 1.00 93.06 129 ALA A CA 1
ATOM 917 C C . ALA A 1 129 ? -6.984 -12.376 -2.670 1.00 93.06 129 ALA A C 1
ATOM 919 O O . ALA A 1 129 ? -7.814 -11.997 -1.840 1.00 93.06 129 ALA A O 1
ATOM 920 N N . ILE A 1 130 ? -6.993 -13.621 -3.156 1.00 93.94 130 ILE A N 1
ATOM 921 C CA . ILE A 1 130 ? -7.963 -14.643 -2.733 1.00 93.94 130 ILE A CA 1
ATOM 922 C C . ILE A 1 130 ? -7.795 -14.954 -1.241 1.00 93.94 130 ILE A C 1
ATOM 924 O O . ILE A 1 130 ? -8.779 -14.936 -0.500 1.00 93.94 130 ILE A O 1
ATOM 928 N N . MET A 1 131 ? -6.565 -15.173 -0.765 1.00 93.00 131 MET A N 1
ATOM 929 C CA . MET A 1 131 ? -6.318 -15.458 0.655 1.00 93.00 131 MET A CA 1
ATOM 930 C C . MET A 1 131 ? -6.736 -14.301 1.570 1.00 93.00 131 MET A C 1
ATOM 932 O O . MET A 1 131 ? -7.364 -14.539 2.605 1.00 93.00 131 MET A O 1
ATOM 936 N N . PHE A 1 132 ? -6.458 -13.052 1.193 1.00 91.31 132 PHE A N 1
ATOM 937 C CA . PHE A 1 132 ? -6.894 -11.880 1.958 1.00 91.31 132 PHE A CA 1
ATOM 938 C C . PHE A 1 132 ? -8.403 -11.666 1.905 1.00 91.31 132 PHE A C 1
ATOM 940 O O . PHE A 1 132 ? -8.969 -11.197 2.886 1.00 91.31 132 PHE A O 1
ATOM 947 N N . THR A 1 133 ? -9.066 -12.056 0.816 1.00 90.00 133 THR A N 1
ATOM 948 C CA . THR A 1 133 ? -10.531 -12.023 0.716 1.00 90.00 133 THR A CA 1
ATOM 949 C C . THR A 1 133 ? -11.164 -13.033 1.673 1.00 90.00 133 THR A C 1
ATOM 951 O O . THR A 1 133 ? -12.033 -12.671 2.462 1.00 90.00 133 THR A O 1
ATOM 954 N N . ILE A 1 134 ? -10.681 -14.281 1.680 1.00 89.56 134 ILE A N 1
ATOM 955 C CA . ILE A 1 134 ? -11.142 -15.319 2.618 1.00 89.56 134 ILE A CA 1
ATOM 956 C C . ILE A 1 134 ? -10.901 -14.868 4.063 1.00 89.56 134 ILE A C 1
ATOM 958 O O . ILE A 1 134 ? -11.790 -14.957 4.907 1.00 89.56 134 ILE A O 1
ATOM 962 N N . THR A 1 135 ? -9.713 -14.327 4.337 1.00 87.31 135 THR A N 1
ATOM 963 C CA . THR A 1 135 ? -9.359 -13.799 5.659 1.00 87.31 135 THR A CA 1
ATOM 964 C C . THR A 1 135 ? -10.253 -12.622 6.048 1.00 87.31 135 THR A C 1
ATOM 966 O O . THR A 1 135 ? -10.761 -12.591 7.164 1.00 87.31 135 THR A O 1
ATOM 969 N N . GLY A 1 136 ? -10.536 -11.702 5.126 1.00 84.94 136 GLY A N 1
ATOM 970 C CA . GLY A 1 136 ? -11.444 -10.576 5.339 1.00 84.94 136 GLY A CA 1
ATOM 971 C C . GLY A 1 136 ? -12.845 -11.025 5.751 1.00 84.94 136 GLY A C 1
ATOM 972 O O . GLY A 1 136 ? -13.378 -10.518 6.734 1.00 84.94 136 GLY A O 1
ATOM 973 N N . PHE A 1 137 ? -13.400 -12.044 5.090 1.00 82.88 137 PHE A N 1
ATOM 974 C CA . PHE A 1 137 ? -14.694 -12.622 5.470 1.00 82.88 137 PHE A CA 1
ATOM 975 C C . PHE A 1 137 ? -14.673 -13.346 6.824 1.00 82.88 137 PHE A C 1
ATOM 977 O O . PHE A 1 137 ? -15.666 -13.305 7.551 1.00 82.88 137 PHE A O 1
ATOM 984 N N . MET A 1 138 ? -13.557 -13.980 7.202 1.00 81.81 138 MET A N 1
ATOM 985 C CA . MET A 1 138 ? -13.424 -14.602 8.527 1.00 81.81 138 MET A CA 1
ATOM 986 C C . MET A 1 138 ? -13.429 -13.568 9.660 1.00 81.81 138 MET A C 1
ATOM 988 O O . MET A 1 138 ? -14.031 -13.820 10.704 1.00 81.81 138 MET A O 1
ATOM 992 N N . TYR A 1 139 ? -12.791 -12.412 9.454 1.00 75.75 139 TYR A N 1
ATOM 993 C CA . TYR A 1 139 ? -12.715 -11.348 10.461 1.00 75.75 139 TYR A CA 1
ATOM 994 C C . TYR A 1 139 ? -13.934 -10.420 10.456 1.00 75.75 139 TYR A C 1
ATOM 996 O O . TYR A 1 139 ? -14.390 -10.013 11.520 1.00 75.75 139 TYR A O 1
ATOM 1004 N N . GLY A 1 140 ? -14.521 -10.111 9.299 1.00 63.94 140 GLY A N 1
ATOM 1005 C CA . GLY A 1 140 ? -15.686 -9.227 9.236 1.00 63.94 140 GLY A CA 1
ATOM 1006 C C . GLY A 1 140 ? -17.024 -9.896 9.593 1.00 63.94 140 GLY A C 1
ATOM 1007 O O . GLY A 1 140 ? -18.011 -9.192 9.794 1.00 63.94 140 GLY A O 1
ATOM 1008 N N . GLY A 1 141 ? -17.067 -11.228 9.740 1.00 58.28 141 GLY A N 1
ATOM 1009 C CA . GLY A 1 141 ? -18.246 -11.978 10.204 1.00 58.28 141 GLY A CA 1
ATOM 1010 C C . GLY A 1 141 ? -18.268 -12.331 11.700 1.00 58.28 141 GLY A C 1
ATOM 1011 O O . GLY A 1 141 ? -19.293 -12.794 12.200 1.00 58.28 141 GLY A O 1
ATOM 1012 N N . LYS A 1 142 ? -17.163 -12.143 12.434 1.00 56.38 142 LYS A N 1
ATOM 1013 C CA . LYS A 1 142 ? -17.026 -12.534 13.848 1.00 56.38 142 LYS A CA 1
ATOM 1014 C C . LYS A 1 142 ? -16.171 -11.510 14.602 1.00 56.38 142 LYS A C 1
ATOM 1016 O O . LYS A 1 142 ? -14.970 -11.444 14.382 1.00 56.38 142 LYS A O 1
ATOM 1021 N N . ASN A 1 143 ? -16.774 -10.825 15.577 1.00 54.91 143 ASN A N 1
ATOM 1022 C CA . ASN A 1 143 ? -16.102 -9.999 16.597 1.00 54.91 143 ASN A CA 1
ATOM 1023 C C . ASN A 1 143 ? -15.653 -8.583 16.190 1.00 54.91 143 ASN A C 1
ATOM 1025 O O . ASN A 1 143 ? -14.569 -8.154 16.584 1.00 54.91 143 ASN A O 1
ATOM 1029 N N . ILE A 1 144 ? -16.493 -7.805 15.503 1.00 60.44 144 ILE A N 1
ATOM 1030 C CA . ILE A 1 144 ? -16.340 -6.345 15.604 1.00 60.44 144 ILE A CA 1
ATOM 1031 C C . ILE A 1 144 ? -16.930 -5.952 16.954 1.00 60.44 144 ILE A C 1
ATOM 1033 O O . ILE A 1 144 ? -18.141 -5.793 17.101 1.00 60.44 144 ILE A O 1
ATOM 1037 N N . ASP A 1 145 ? -16.068 -5.887 17.962 1.00 64.56 145 ASP A N 1
ATOM 1038 C CA . ASP A 1 145 ? -16.409 -5.366 19.277 1.00 64.56 145 ASP A CA 1
ATOM 1039 C C . ASP A 1 145 ? -16.658 -3.861 19.129 1.00 64.56 145 ASP A C 1
ATOM 1041 O O . ASP A 1 145 ? -15.730 -3.051 19.179 1.00 64.56 145 ASP A O 1
ATOM 1045 N N . GLN A 1 146 ? -17.913 -3.494 18.856 1.00 62.34 146 GLN A N 1
ATOM 1046 C CA . GLN A 1 146 ? -18.329 -2.103 18.657 1.00 62.34 146 GLN A CA 1
ATOM 1047 C C . GLN A 1 146 ? -17.902 -1.215 19.837 1.00 62.34 146 GLN A C 1
ATOM 1049 O O . GLN A 1 146 ? -17.601 -0.045 19.628 1.00 62.34 146 GLN A O 1
ATOM 1054 N N . GLY A 1 147 ? -17.757 -1.777 21.047 1.00 65.06 147 GLY A N 1
ATOM 1055 C CA . GLY A 1 147 ? -17.239 -1.059 22.212 1.00 65.06 147 GLY A CA 1
ATOM 1056 C C . GLY A 1 147 ? -15.784 -0.596 22.064 1.00 65.06 147 GLY A C 1
ATOM 1057 O O . GLY A 1 147 ? -15.441 0.488 22.530 1.00 65.06 147 GLY A O 1
ATOM 1058 N N . LYS A 1 148 ? -14.927 -1.356 21.369 1.00 66.12 148 LYS A N 1
ATOM 1059 C CA . LYS A 1 148 ? -13.539 -0.944 21.080 1.00 66.12 148 LYS A CA 1
ATOM 1060 C C . LYS A 1 148 ? -13.468 0.129 20.006 1.00 66.12 148 LYS A C 1
ATOM 1062 O O . LYS A 1 148 ? -12.635 1.026 20.106 1.00 66.12 148 LYS A O 1
ATOM 1067 N N . VAL A 1 149 ? -14.343 0.047 19.006 1.00 69.12 149 VAL A N 1
ATOM 1068 C CA . VAL A 1 149 ? -14.437 1.055 17.942 1.00 69.12 149 VAL A CA 1
ATOM 1069 C C . VAL A 1 149 ? -14.868 2.396 18.536 1.00 69.12 149 VAL A C 1
ATOM 1071 O O . VAL A 1 149 ? -14.241 3.414 18.251 1.00 69.12 149 VAL A O 1
ATOM 1074 N N . GLU A 1 150 ? -15.870 2.394 19.416 1.00 69.06 150 GLU A N 1
ATOM 1075 C CA . GLU A 1 150 ? -16.359 3.611 20.070 1.00 69.06 150 GLU A CA 1
ATOM 1076 C C . GLU A 1 150 ? -15.325 4.193 21.045 1.00 69.06 150 GLU A C 1
ATOM 1078 O O . GLU A 1 150 ? -15.072 5.396 21.024 1.00 69.06 150 GLU A O 1
ATOM 1083 N N . PHE A 1 151 ? -14.642 3.344 21.826 1.00 72.31 151 PHE A N 1
ATOM 1084 C CA . PHE A 1 151 ? -13.550 3.768 22.709 1.00 72.31 151 PHE A CA 1
ATOM 1085 C C . PHE A 1 151 ? -12.384 4.400 21.934 1.00 72.31 151 PHE A C 1
ATOM 1087 O O . PHE A 1 151 ? -11.861 5.439 22.337 1.00 72.31 151 PHE A O 1
ATOM 1094 N N . LEU A 1 152 ? -11.995 3.814 20.796 1.00 71.12 152 LEU A N 1
ATOM 1095 C CA . LEU A 1 152 ? -10.952 4.376 19.936 1.00 71.12 152 LEU A CA 1
ATOM 1096 C C . LEU A 1 152 ? -11.385 5.697 19.305 1.00 71.12 152 LEU A C 1
ATOM 1098 O O . LEU A 1 152 ? -10.598 6.642 19.291 1.00 71.12 152 LEU A O 1
ATOM 1102 N N . LYS A 1 153 ? -12.630 5.795 18.823 1.00 68.56 153 LYS A N 1
ATOM 1103 C CA . LYS A 1 153 ? -13.182 7.051 18.295 1.00 68.56 153 LYS A CA 1
ATOM 1104 C C . LYS A 1 153 ? -13.181 8.153 19.353 1.00 68.56 153 LYS A C 1
ATOM 1106 O O . LYS A 1 153 ? -12.793 9.276 19.038 1.00 68.56 153 LYS A O 1
ATOM 1111 N N . GLN A 1 154 ? -13.549 7.832 20.591 1.00 73.06 154 GLN A N 1
ATOM 1112 C CA . GLN A 1 154 ? -13.591 8.793 21.691 1.00 73.06 154 GLN A CA 1
ATOM 1113 C C . GLN A 1 154 ? -12.182 9.238 22.116 1.00 73.06 154 GLN A C 1
ATOM 1115 O O . GLN A 1 154 ? -11.914 10.434 22.185 1.00 73.06 154 GLN A O 1
ATOM 1120 N N . ALA A 1 155 ? -11.233 8.305 22.257 1.00 72.69 155 ALA A N 1
ATOM 1121 C CA . ALA A 1 155 ? -9.832 8.628 22.546 1.00 72.69 155 ALA A CA 1
ATOM 1122 C C . ALA A 1 155 ? -9.170 9.487 21.446 1.00 72.69 155 ALA A C 1
ATOM 1124 O O . ALA A 1 155 ? -8.346 10.362 21.733 1.00 72.69 155 ALA A O 1
ATOM 1125 N N . LEU A 1 156 ? -9.539 9.255 20.180 1.00 69.69 156 LEU A N 1
ATOM 1126 C CA . LEU A 1 156 ? -9.086 10.051 19.036 1.00 69.69 156 LEU A CA 1
ATOM 1127 C C . LEU A 1 156 ? -9.656 11.477 19.062 1.00 69.69 156 LEU A C 1
ATOM 1129 O O . LEU A 1 156 ? -8.911 12.416 18.788 1.00 69.69 156 LEU A O 1
ATOM 1133 N N . GLN A 1 157 ? -10.935 11.645 19.408 1.00 68.75 157 GLN A N 1
ATOM 1134 C CA . GLN A 1 157 ? -11.575 12.961 19.530 1.00 68.75 157 GLN A CA 1
ATOM 1135 C C . GLN A 1 157 ? -11.040 13.778 20.715 1.00 68.75 157 GLN A C 1
ATOM 1137 O O . GLN A 1 157 ? -10.907 14.993 20.594 1.00 68.75 157 GLN A O 1
ATOM 1142 N N . ASP A 1 158 ? -10.682 13.124 21.822 1.00 68.75 158 ASP A N 1
ATOM 1143 C CA . ASP A 1 158 ? -10.132 13.799 23.005 1.00 68.75 158 ASP A CA 1
ATOM 1144 C C . ASP A 1 158 ? -8.689 14.282 22.792 1.00 68.75 158 ASP A C 1
ATOM 1146 O O . ASP A 1 158 ? -8.267 15.287 23.365 1.00 68.75 158 ASP A O 1
ATOM 1150 N N . THR A 1 159 ? -7.921 13.577 21.956 1.00 68.62 159 THR A N 1
ATOM 1151 C CA . THR A 1 159 ? -6.497 13.878 21.733 1.00 68.62 159 THR A CA 1
ATOM 1152 C C . THR A 1 159 ? -6.266 14.778 20.513 1.00 68.62 159 THR A C 1
ATOM 1154 O O . THR A 1 159 ? -5.294 15.534 20.489 1.00 68.62 159 THR A O 1
ATOM 1157 N N . PHE A 1 160 ? -7.136 14.727 19.495 1.00 62.75 160 PHE A N 1
ATOM 1158 C CA . PHE A 1 160 ? -6.940 15.438 18.226 1.00 62.75 160 PHE A CA 1
ATOM 1159 C C . PHE A 1 160 ? -8.182 16.211 17.766 1.00 62.75 160 PHE A C 1
ATOM 1161 O O . PHE A 1 160 ? -9.306 15.719 17.798 1.00 62.75 160 PHE A O 1
ATOM 1168 N N . THR A 1 161 ? -7.971 17.416 17.228 1.00 65.12 161 THR A N 1
ATOM 1169 C CA . THR A 1 161 ? -9.015 18.232 16.587 1.00 65.12 161 THR A CA 1
ATOM 1170 C C . THR A 1 161 ? -9.353 17.685 15.196 1.00 65.12 161 THR A C 1
ATOM 1172 O O . THR A 1 161 ? -8.899 18.202 14.173 1.00 65.12 161 THR A O 1
ATOM 1175 N N . ILE A 1 162 ? -10.152 16.616 15.152 1.00 64.44 162 ILE A N 1
ATOM 1176 C CA . ILE A 1 162 ? -10.550 15.921 13.918 1.00 64.44 162 ILE A CA 1
ATOM 1177 C C . ILE A 1 162 ? -11.331 16.878 13.003 1.00 64.44 162 ILE A C 1
ATOM 1179 O O . ILE A 1 162 ? -12.513 17.137 13.203 1.00 64.44 162 ILE A O 1
ATOM 1183 N N . ASN A 1 163 ? -10.666 17.395 11.970 1.00 69.56 163 ASN A N 1
ATOM 1184 C CA . ASN A 1 163 ? -11.265 18.237 10.937 1.00 69.56 163 ASN A CA 1
ATOM 1185 C C . ASN A 1 163 ? -10.998 17.643 9.554 1.00 69.56 163 ASN A C 1
ATOM 1187 O O . ASN A 1 163 ? -9.891 17.191 9.264 1.00 69.56 163 ASN A O 1
ATOM 1191 N N . ILE A 1 164 ? -11.993 17.709 8.664 1.00 69.38 164 ILE A N 1
ATOM 1192 C CA . ILE A 1 164 ? -11.914 17.166 7.295 1.00 69.38 164 ILE A CA 1
ATOM 1193 C C . ILE A 1 164 ? -10.753 17.769 6.474 1.00 69.38 164 ILE A C 1
ATOM 1195 O O . ILE A 1 164 ? -10.191 17.116 5.597 1.00 69.38 164 ILE A O 1
ATOM 1199 N N . TRP A 1 165 ? -10.329 18.993 6.812 1.00 72.94 165 TRP A N 1
ATOM 1200 C CA . TRP A 1 165 ? -9.205 19.691 6.181 1.00 72.94 165 TRP A CA 1
ATOM 1201 C C . TRP A 1 165 ? -7.857 18.969 6.352 1.00 72.94 165 TRP A C 1
ATOM 1203 O O . TRP A 1 165 ? -6.959 19.157 5.534 1.00 72.94 165 TRP A O 1
ATOM 1213 N N . MET A 1 166 ? -7.703 18.099 7.356 1.00 68.44 166 MET A N 1
ATOM 1214 C CA . MET A 1 166 ? -6.453 17.365 7.601 1.00 68.44 166 MET A CA 1
ATOM 1215 C C . MET A 1 166 ? -6.194 16.231 6.597 1.00 68.44 166 MET A C 1
ATOM 1217 O O . MET A 1 166 ? -5.068 15.758 6.508 1.00 68.44 166 MET A O 1
ATOM 1221 N N . ILE A 1 167 ? -7.183 15.820 5.795 1.00 71.94 167 ILE A N 1
ATOM 1222 C CA . ILE A 1 167 ? -6.995 14.805 4.738 1.00 71.94 167 ILE A CA 1
ATOM 1223 C C . ILE A 1 167 ? -6.390 15.427 3.466 1.00 71.94 167 ILE A C 1
ATOM 1225 O O . ILE A 1 167 ? -5.825 14.727 2.624 1.00 71.94 167 ILE A O 1
ATOM 1229 N N . ILE A 1 168 ? -6.435 16.756 3.334 1.00 75.38 168 ILE A N 1
ATOM 1230 C CA . ILE A 1 168 ? -5.961 17.485 2.150 1.00 75.38 168 ILE A CA 1
ATOM 1231 C C . ILE A 1 168 ? -4.491 17.199 1.814 1.00 75.38 168 ILE A C 1
ATOM 1233 O O . ILE A 1 168 ? -4.222 16.938 0.646 1.00 75.38 168 ILE A O 1
ATOM 1237 N N . PRO A 1 169 ? -3.530 17.172 2.758 1.00 69.00 169 PRO A N 1
ATOM 1238 C CA . PRO A 1 169 ? -2.142 16.834 2.446 1.00 69.00 169 PRO A CA 1
ATOM 1239 C C . PRO A 1 169 ? -1.993 15.422 1.867 1.00 69.00 169 PRO A C 1
ATOM 1241 O O . PRO A 1 169 ? -1.247 15.231 0.910 1.00 69.00 169 PRO A O 1
ATOM 1244 N N . ALA A 1 170 ? -2.736 14.443 2.392 1.00 69.19 170 ALA A N 1
ATOM 1245 C CA . ALA A 1 170 ? -2.722 13.075 1.875 1.00 69.19 170 ALA A CA 1
ATOM 1246 C C . ALA A 1 170 ? -3.336 13.003 0.467 1.00 69.19 170 ALA A C 1
ATOM 1248 O O . ALA A 1 170 ? -2.755 12.386 -0.428 1.00 69.19 170 ALA A O 1
ATOM 1249 N N . LEU A 1 171 ? -4.457 13.699 0.242 1.00 71.62 171 LEU A N 1
ATOM 1250 C CA . LEU A 1 171 ? -5.079 13.837 -1.078 1.00 71.62 171 LEU A CA 1
ATOM 1251 C C . LEU A 1 171 ? -4.165 14.549 -2.074 1.00 71.62 171 LEU A C 1
ATOM 1253 O O . LEU A 1 171 ? -4.057 14.094 -3.204 1.00 71.62 171 LEU A O 1
ATOM 1257 N N . ILE A 1 172 ? -3.474 15.617 -1.669 1.00 72.38 172 ILE A N 1
ATOM 1258 C CA . ILE A 1 172 ? -2.498 16.327 -2.502 1.00 72.38 172 ILE A CA 1
ATOM 1259 C C . ILE A 1 172 ? -1.355 15.391 -2.875 1.00 72.38 172 ILE A C 1
ATOM 1261 O O . ILE A 1 172 ? -0.955 15.384 -4.030 1.00 72.38 172 ILE A O 1
ATOM 1265 N N . VAL A 1 173 ? -0.840 14.576 -1.954 1.00 69.19 173 VAL A N 1
ATOM 1266 C CA . VAL A 1 173 ? 0.223 13.613 -2.278 1.00 69.19 173 VAL A CA 1
ATOM 1267 C C . VAL A 1 173 ? -0.270 12.577 -3.287 1.00 69.19 173 VAL A C 1
ATOM 1269 O O . VAL A 1 173 ? 0.382 12.386 -4.311 1.00 69.19 173 VAL A O 1
ATOM 1272 N N . VAL A 1 174 ? -1.436 11.964 -3.064 1.00 67.56 174 VAL A N 1
ATOM 1273 C CA . VAL A 1 174 ? -2.037 11.012 -4.018 1.00 67.56 174 VAL A CA 1
ATOM 1274 C C . VAL A 1 174 ? -2.275 11.681 -5.376 1.00 67.56 174 VAL A C 1
ATOM 1276 O O . VAL A 1 174 ? -1.903 11.135 -6.412 1.00 67.56 174 VAL A O 1
ATOM 1279 N N . LEU A 1 175 ? -2.833 12.891 -5.381 1.00 70.06 175 LEU A N 1
ATOM 1280 C CA . LEU A 1 175 ? -3.111 13.668 -6.584 1.00 70.06 175 LEU A CA 1
ATOM 1281 C C . LEU A 1 175 ? -1.818 14.029 -7.322 1.00 70.06 175 LEU A C 1
ATOM 1283 O O . LEU A 1 175 ? -1.740 13.833 -8.526 1.00 70.06 175 LEU A O 1
ATOM 1287 N N . LEU A 1 176 ? -0.788 14.511 -6.629 1.00 64.94 176 LEU A N 1
ATOM 1288 C CA . LEU A 1 176 ? 0.509 14.847 -7.219 1.00 64.94 176 LEU A CA 1
ATOM 1289 C C . LEU A 1 176 ? 1.216 13.615 -7.784 1.00 64.94 176 LEU A C 1
ATOM 1291 O O . LEU A 1 176 ? 1.934 13.751 -8.770 1.00 64.94 176 LEU A O 1
ATOM 1295 N N . LEU A 1 177 ? 1.017 12.434 -7.195 1.00 63.22 177 LEU A N 1
ATOM 1296 C CA . LEU A 1 177 ? 1.533 11.163 -7.711 1.00 63.22 177 LEU A CA 1
ATOM 1297 C C . LEU A 1 177 ? 0.777 10.704 -8.967 1.00 63.22 177 LEU A C 1
ATOM 1299 O O . LEU A 1 177 ? 1.402 10.224 -9.909 1.00 63.22 177 LEU A O 1
ATOM 1303 N N . VAL A 1 178 ? -0.540 10.910 -9.033 1.00 62.75 178 VAL A N 1
ATOM 1304 C CA . VAL A 1 178 ? -1.354 10.585 -10.221 1.00 62.75 178 VAL A CA 1
ATOM 1305 C C . VAL A 1 178 ? -1.146 11.606 -11.348 1.00 62.75 178 VAL A C 1
ATOM 1307 O O . VAL A 1 178 ? -1.020 11.240 -12.515 1.00 62.75 178 VAL A O 1
ATOM 1310 N N . LEU A 1 179 ? -1.033 12.893 -11.015 1.00 61.72 179 LEU A N 1
ATOM 1311 C CA . LEU A 1 179 ? -0.755 13.987 -11.952 1.00 61.72 179 LEU A CA 1
ATOM 1312 C C . LEU A 1 179 ? 0.720 14.043 -12.377 1.00 61.72 179 LEU A C 1
ATOM 1314 O O . LEU A 1 179 ? 1.096 14.877 -13.203 1.00 61.72 179 LEU A O 1
ATOM 1318 N N . LYS A 1 180 ? 1.574 13.151 -11.859 1.00 53.44 180 LYS A N 1
ATOM 1319 C CA . LYS A 1 180 ? 3.036 13.197 -12.009 1.00 53.44 180 LYS A CA 1
ATOM 1320 C C . LYS A 1 180 ? 3.580 12.898 -13.407 1.00 53.44 180 LYS A C 1
ATOM 1322 O O . LYS A 1 180 ? 4.793 12.938 -13.601 1.00 53.44 180 LYS A O 1
ATOM 1327 N N . LYS A 1 181 ? 2.703 12.811 -14.410 1.00 42.50 181 LYS A N 1
ATOM 1328 C CA . LYS A 1 181 ? 3.047 13.214 -15.783 1.00 42.50 181 LYS A CA 1
ATOM 1329 C C . LYS A 1 181 ? 3.685 14.627 -15.819 1.00 42.50 181 LYS A C 1
ATOM 1331 O O . LYS A 1 181 ? 4.479 14.904 -16.708 1.00 42.50 181 LYS A O 1
ATOM 1336 N N . ALA A 1 182 ? 3.419 15.490 -14.827 1.00 37.47 182 ALA A N 1
ATOM 1337 C CA . ALA A 1 182 ? 3.944 16.858 -14.722 1.00 37.47 182 ALA A CA 1
ATOM 1338 C C . ALA A 1 182 ? 5.287 17.036 -13.967 1.00 37.47 182 ALA A C 1
ATOM 1340 O O . ALA A 1 182 ? 5.957 18.047 -14.168 1.00 37.47 182 ALA A O 1
ATOM 1341 N N . PHE A 1 183 ? 5.742 16.102 -13.116 1.00 38.75 183 PHE A N 1
ATOM 1342 C CA . PHE A 1 183 ? 7.007 16.309 -12.375 1.00 38.75 183 PHE A CA 1
ATOM 1343 C C . PHE A 1 183 ? 8.241 16.057 -13.239 1.00 38.75 183 PHE A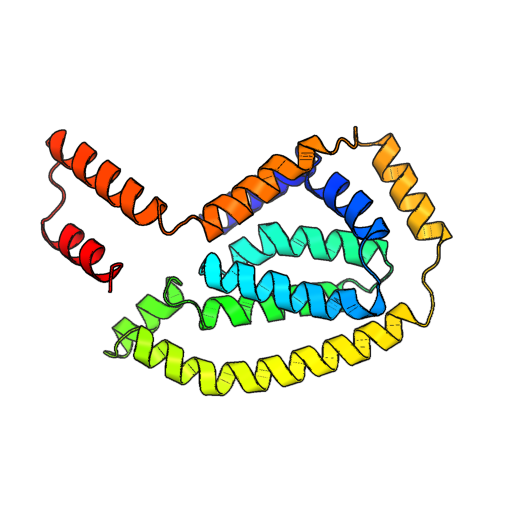 C 1
ATOM 1345 O O . PHE A 1 183 ? 9.240 16.739 -13.060 1.00 38.75 183 PHE A O 1
ATOM 1352 N N . ASN A 1 184 ? 8.170 15.139 -14.209 1.00 45.81 184 ASN A N 1
ATOM 1353 C CA . ASN A 1 184 ? 9.249 14.967 -15.187 1.00 45.81 184 ASN A CA 1
ATOM 1354 C C . ASN A 1 184 ? 9.424 16.226 -16.052 1.00 45.81 184 ASN A C 1
ATOM 1356 O O . ASN A 1 184 ? 10.552 16.577 -16.389 1.00 45.81 184 ASN A O 1
ATOM 1360 N N . ALA A 1 185 ? 8.331 16.951 -16.326 1.00 42.88 185 ALA A N 1
ATOM 1361 C CA . ALA A 1 185 ? 8.375 18.259 -16.975 1.00 42.88 185 ALA A CA 1
ATOM 1362 C C . ALA A 1 185 ? 8.995 19.327 -16.056 1.00 42.88 185 ALA A C 1
ATOM 1364 O O . ALA A 1 185 ? 9.913 20.022 -16.472 1.00 42.88 185 ALA A O 1
ATOM 1365 N N . CYS A 1 186 ? 8.594 19.389 -14.780 1.00 40.62 186 CYS A N 1
ATOM 1366 C CA . CYS A 1 186 ? 9.157 20.341 -13.814 1.00 40.62 186 CYS A CA 1
ATOM 1367 C C . CYS A 1 186 ? 10.632 20.062 -13.467 1.00 40.62 186 CYS A C 1
ATOM 1369 O O . CYS A 1 186 ? 11.387 20.998 -13.235 1.00 40.62 186 CYS A O 1
ATOM 1371 N N . TYR A 1 187 ? 11.068 18.799 -13.429 1.00 50.47 187 TYR A N 1
ATOM 1372 C CA . TYR A 1 187 ? 12.468 18.430 -13.202 1.00 50.47 187 TYR A CA 1
ATOM 1373 C C . TYR A 1 187 ? 13.325 18.735 -14.436 1.00 50.47 187 TYR A C 1
ATOM 1375 O O . TYR A 1 187 ? 14.441 19.227 -14.286 1.00 50.47 187 TYR A O 1
ATOM 1383 N N . CYS A 1 188 ? 12.795 18.532 -15.650 1.00 46.91 188 CYS A N 1
ATOM 1384 C CA . CYS A 1 188 ? 13.435 19.005 -16.881 1.00 46.91 188 CYS A CA 1
ATOM 1385 C C . CYS A 1 188 ? 13.547 20.535 -16.923 1.00 46.91 188 CYS A C 1
ATOM 1387 O O . CYS A 1 188 ? 14.626 21.033 -17.232 1.00 46.91 188 CYS A O 1
ATOM 1389 N N . ASP A 1 189 ? 12.495 21.273 -16.557 1.00 48.84 189 ASP A N 1
ATOM 1390 C CA . ASP A 1 189 ? 12.517 22.743 -16.496 1.00 48.84 189 ASP A CA 1
ATOM 1391 C C . ASP A 1 189 ? 13.446 23.265 -15.396 1.00 48.84 189 ASP A C 1
ATOM 1393 O O . ASP A 1 189 ? 14.191 24.222 -15.604 1.00 48.84 189 ASP A O 1
ATOM 1397 N N . TRP A 1 190 ? 13.478 22.610 -14.236 1.00 43.62 190 TRP A N 1
ATOM 1398 C CA . TRP A 1 190 ? 14.393 22.962 -13.154 1.00 43.62 190 TRP A CA 1
ATOM 1399 C C . TRP A 1 190 ? 15.851 22.661 -13.522 1.00 43.62 190 TRP A C 1
ATOM 1401 O O . TRP A 1 190 ? 16.730 23.477 -13.256 1.00 43.62 190 TRP A O 1
ATOM 1411 N N . CYS A 1 191 ? 16.117 21.545 -14.206 1.00 50.50 191 CYS A N 1
ATOM 1412 C CA . CYS A 1 191 ? 17.447 21.201 -14.714 1.00 50.50 191 CYS A CA 1
ATOM 1413 C C . CYS A 1 191 ? 17.878 22.132 -15.868 1.00 50.50 191 CYS A C 1
ATOM 1415 O O . CYS A 1 191 ? 19.044 22.526 -15.947 1.00 50.50 191 CYS A O 1
ATOM 1417 N N . ALA A 1 192 ? 16.940 22.563 -16.720 1.00 54.94 192 ALA A N 1
ATOM 1418 C CA . ALA A 1 192 ? 17.167 23.572 -17.756 1.00 54.94 192 ALA A CA 1
ATOM 1419 C C . ALA A 1 192 ? 17.455 24.962 -17.157 1.00 54.94 192 ALA A C 1
ATOM 1421 O O . ALA A 1 192 ? 18.392 25.633 -17.594 1.00 54.94 192 ALA A O 1
ATOM 1422 N N . SER A 1 193 ? 16.726 25.357 -16.109 1.00 56.06 193 SER A N 1
ATOM 1423 C CA . SER A 1 193 ? 16.955 26.593 -15.347 1.00 56.06 193 SER A CA 1
ATOM 1424 C C . SER A 1 193 ? 18.290 26.569 -14.586 1.00 56.06 193 SER A C 1
ATOM 1426 O O . SER A 1 193 ? 19.026 27.552 -14.588 1.00 56.06 193 SER A O 1
ATOM 1428 N N . TRP A 1 194 ? 18.691 25.424 -14.027 1.00 44.06 194 TRP A N 1
ATOM 1429 C CA . TRP A 1 194 ? 20.007 25.252 -13.398 1.00 44.06 194 TRP A CA 1
ATOM 1430 C C . TRP A 1 194 ? 21.172 25.306 -14.391 1.00 44.06 194 TRP A C 1
ATOM 1432 O O . TRP A 1 194 ? 22.251 25.801 -14.059 1.00 44.06 194 TRP A O 1
ATOM 1442 N N . ARG A 1 195 ? 20.964 24.850 -15.631 1.00 52.75 195 ARG A N 1
ATOM 1443 C CA . ARG A 1 195 ? 21.962 24.961 -16.703 1.00 52.75 195 ARG A CA 1
ATOM 1444 C C . ARG A 1 195 ? 22.151 26.416 -17.160 1.00 52.75 195 ARG A C 1
ATOM 1446 O O . ARG A 1 195 ? 23.259 26.773 -17.555 1.00 52.75 195 ARG A O 1
ATOM 1453 N N . SER A 1 196 ? 21.127 27.272 -17.049 1.00 54.72 196 SER A N 1
ATOM 1454 C CA . SER A 1 196 ? 21.257 28.710 -17.346 1.00 54.72 196 SER A CA 1
ATOM 1455 C C . SER A 1 196 ? 22.050 29.487 -16.285 1.00 54.72 196 SER A C 1
ATOM 1457 O O . SER A 1 196 ? 22.429 30.627 -16.534 1.00 54.72 196 SER A O 1
ATOM 1459 N N . LEU A 1 197 ? 22.332 28.879 -15.126 1.00 60.09 197 LEU A N 1
ATOM 1460 C CA . LEU A 1 197 ? 23.144 29.449 -14.043 1.00 60.09 197 LEU A CA 1
ATOM 1461 C C . LEU A 1 197 ? 24.641 29.085 -14.144 1.00 60.09 197 LEU A C 1
ATOM 1463 O O . LEU A 1 197 ? 25.399 29.332 -13.212 1.00 60.09 197 LEU A O 1
ATOM 1467 N N . GLY A 1 198 ? 25.090 28.513 -15.268 1.00 51.66 198 GLY A N 1
ATOM 1468 C CA . GLY A 1 198 ? 26.518 28.338 -15.575 1.00 51.66 198 GLY A CA 1
ATOM 1469 C C . GLY A 1 198 ? 27.231 27.195 -14.841 1.00 51.66 198 GLY A C 1
ATOM 1470 O O . GLY A 1 198 ? 28.436 27.022 -15.014 1.00 51.66 198 GLY A O 1
ATOM 1471 N N . ASN A 1 199 ? 26.514 26.377 -14.067 1.00 57.09 199 ASN A N 1
ATOM 1472 C CA . ASN A 1 199 ? 27.097 25.225 -13.381 1.00 57.09 199 ASN A CA 1
ATOM 1473 C C . ASN A 1 199 ? 27.181 24.017 -14.332 1.00 57.09 199 ASN A C 1
ATOM 1475 O O . ASN A 1 199 ? 26.176 23.533 -14.854 1.00 57.09 199 ASN A O 1
ATOM 1479 N N . GLY A 1 200 ? 28.408 23.562 -14.603 1.00 53.69 200 GLY A N 1
ATOM 1480 C CA . GLY A 1 200 ? 28.745 22.571 -15.628 1.00 53.69 200 GLY A CA 1
ATOM 1481 C C . GLY A 1 200 ? 28.246 21.151 -15.346 1.00 53.69 200 GLY A C 1
ATOM 1482 O O . GLY A 1 200 ? 29.023 20.288 -14.949 1.00 53.69 200 GLY A O 1
ATOM 1483 N N . ILE A 1 201 ? 26.967 20.884 -15.618 1.00 53.97 201 ILE A N 1
ATOM 1484 C CA . ILE A 1 201 ? 26.419 19.520 -15.642 1.00 53.97 201 ILE A CA 1
ATOM 1485 C C . ILE A 1 201 ? 26.911 18.805 -16.921 1.00 53.97 201 ILE A C 1
ATOM 1487 O O . ILE A 1 201 ? 26.686 19.318 -18.027 1.00 53.97 201 ILE A O 1
ATOM 1491 N N . PRO A 1 202 ? 27.550 17.623 -16.826 1.00 50.69 202 PRO A N 1
ATOM 1492 C CA . PRO A 1 202 ? 28.029 16.874 -17.987 1.00 50.69 202 PRO A CA 1
ATOM 1493 C C . PRO A 1 202 ? 26.885 16.492 -18.950 1.00 50.69 202 PRO A C 1
ATOM 1495 O O . PRO A 1 202 ? 25.795 16.089 -18.546 1.00 50.69 202 PRO A O 1
ATOM 1498 N N . ARG A 1 203 ? 27.136 16.596 -20.266 1.00 48.97 203 ARG A N 1
ATOM 1499 C CA . ARG A 1 203 ? 26.146 16.416 -21.358 1.00 48.97 203 ARG A CA 1
ATOM 1500 C C . ARG A 1 203 ? 25.378 15.082 -21.358 1.00 48.97 203 ARG A C 1
ATOM 1502 O O . ARG A 1 203 ? 24.337 15.014 -21.999 1.00 48.97 203 ARG A O 1
ATOM 1509 N N . ASN A 1 204 ? 25.862 14.046 -20.673 1.00 43.31 204 ASN A N 1
ATOM 1510 C CA . ASN A 1 204 ? 25.282 12.697 -20.716 1.00 43.31 204 ASN A CA 1
ATOM 1511 C C . ASN A 1 204 ? 24.035 12.515 -19.822 1.00 43.31 204 ASN A C 1
ATOM 1513 O O . ASN A 1 204 ? 23.404 11.462 -19.818 1.00 43.31 204 ASN A O 1
ATOM 1517 N N . GLU A 1 205 ? 23.675 13.527 -19.032 1.00 45.75 205 GLU A N 1
ATOM 1518 C CA . GLU A 1 205 ? 22.533 13.446 -18.117 1.00 45.75 205 GLU A CA 1
ATOM 1519 C C . GLU A 1 205 ? 21.218 13.906 -18.768 1.00 45.75 205 GLU A C 1
ATOM 1521 O O . GLU A 1 205 ? 20.151 13.396 -18.429 1.00 45.75 205 GLU A O 1
ATOM 1526 N N . SER A 1 206 ? 21.277 14.786 -19.780 1.00 41.97 206 SER A N 1
ATOM 1527 C CA . SER A 1 206 ? 20.070 15.246 -20.487 1.00 41.97 206 SER A CA 1
ATOM 1528 C C . SER A 1 206 ? 19.512 14.204 -21.457 1.00 41.97 206 SER A C 1
ATOM 1530 O O . SER A 1 206 ? 18.309 14.166 -21.680 1.00 41.97 206 SER A O 1
ATOM 1532 N N . SER A 1 207 ? 20.352 13.316 -21.993 1.00 38.09 207 SER A N 1
ATOM 1533 C CA . SER A 1 207 ? 19.916 12.180 -22.817 1.00 38.09 207 SER A CA 1
ATOM 1534 C C . SER A 1 207 ? 19.124 11.142 -22.014 1.00 38.09 207 SER A C 1
ATOM 1536 O O . SER A 1 207 ? 18.281 10.460 -22.594 1.00 38.09 207 SER A O 1
ATOM 1538 N N . ARG A 1 208 ? 19.321 11.054 -20.686 1.00 40.97 208 ARG A N 1
ATOM 1539 C CA . ARG A 1 208 ? 18.517 10.201 -19.787 1.00 40.97 208 ARG A CA 1
ATOM 1540 C C . ARG A 1 208 ? 17.110 10.745 -19.524 1.00 40.97 208 ARG A C 1
ATOM 1542 O O . ARG A 1 208 ? 16.211 9.951 -19.277 1.00 40.97 208 ARG A O 1
ATOM 1549 N N . CYS A 1 209 ? 16.892 12.056 -19.649 1.00 40.00 209 CYS A N 1
ATOM 1550 C CA . CYS A 1 209 ? 15.554 12.648 -19.521 1.00 40.00 209 CYS A CA 1
ATOM 1551 C C . CYS A 1 209 ? 14.642 12.308 -20.713 1.00 40.00 209 CYS A C 1
ATOM 1553 O O . CYS A 1 209 ? 13.448 12.097 -20.530 1.00 40.00 209 CYS A O 1
ATOM 1555 N N . THR A 1 210 ? 15.200 12.166 -21.919 1.00 38.06 210 THR A N 1
ATOM 1556 C CA . THR A 1 210 ? 14.453 11.766 -23.129 1.00 38.06 210 THR A CA 1
ATOM 1557 C C . THR A 1 210 ? 13.922 10.330 -23.102 1.00 38.06 210 THR A C 1
ATOM 1559 O O . THR A 1 210 ? 13.003 10.014 -23.849 1.00 38.06 210 THR A O 1
ATOM 1562 N N . TRP A 1 211 ? 14.459 9.454 -22.246 1.00 30.67 211 TRP A N 1
ATOM 1563 C CA . TRP A 1 211 ? 13.979 8.069 -22.120 1.00 30.67 211 TRP A CA 1
ATOM 1564 C C . TRP A 1 211 ? 12.706 7.933 -21.279 1.00 30.67 211 TRP A C 1
ATOM 1566 O O . TRP A 1 211 ? 12.094 6.873 -21.274 1.00 30.67 211 TRP A O 1
ATOM 1576 N N . TYR A 1 212 ? 12.286 8.995 -20.590 1.00 37.78 212 TYR A N 1
ATOM 1577 C CA . TYR A 1 212 ? 11.067 9.006 -19.779 1.00 37.78 212 TYR A CA 1
ATOM 1578 C C . TYR A 1 212 ? 9.820 9.495 -20.539 1.00 37.78 212 TYR A C 1
ATOM 1580 O O . TYR A 1 212 ? 8.754 9.633 -19.937 1.00 37.78 212 TYR A O 1
ATOM 1588 N N . SER A 1 213 ? 9.941 9.779 -21.841 1.00 30.92 213 SER A N 1
ATOM 1589 C CA . SER A 1 213 ? 8.854 10.279 -22.697 1.00 30.92 213 SER A CA 1
ATOM 1590 C C . SER A 1 213 ? 8.460 9.339 -23.846 1.00 30.92 213 SER A C 1
ATOM 1592 O O . SER A 1 213 ? 7.800 9.793 -24.781 1.00 30.92 213 SER A O 1
ATOM 1594 N N . LEU A 1 214 ? 8.841 8.057 -23.791 1.00 33.03 214 LEU A N 1
ATOM 1595 C CA . LEU A 1 214 ? 8.381 7.007 -24.711 1.00 33.03 214 LEU A CA 1
ATOM 1596 C C . LEU A 1 214 ? 7.756 5.841 -23.943 1.00 33.03 214 LEU A C 1
ATOM 1598 O O . LEU A 1 214 ? 8.394 5.367 -22.978 1.00 33.03 214 LEU A O 1
#

Radius of gyration: 20.16 Å; chains: 1; bounding box: 47×46×48 Å

Secondary structure (DSSP, 8-state):
-HHHHHHHHHHHHHHTTHHHHHHHHHHHH--HHHHHHHHHHHHHHHHHHHS-HHHHIIIIIHHHHHHHHHTT--HHHHHHHHHHHHHHHHHH-TT-HHHHHHHHHTTS-HHHHHHHHHHHHHHHHHHHHHHHHHHHHHHHTS---HHHHHHHHHHHHHHS---GGGGHHHHHHHHHHHSGGGHHHHHHHHHHHHHTTT----TTTHHHHGGG--

pLDDT: mean 74.16, std 15.5, range [30.67, 94.62]